Protein AF-A0A317Y0G2-F1 (afdb_monomer_lite)

Sequence (193 aa):
MSLTLACEGDLWIDDHHTAEDCALALGAAFKKALGPVKGIKRYGTGHAPLDEALSRAVIDISSRPYCVAELGLKREKIGDLSCEMIPHVFHSFAMEAGVTLHVDCLRGDNDHHRSESAFKALALAIKEAITRTGSNDVPSTKGKSMLTSAIPGKGECRTDPARFYWHIFGVLAPAMRRYALQQACCNWFLAHT

Organism: NCBI:txid1882483

Foldseek 3Di:
DDDDDDDDDPPVVACQCVLLVSLLVLLQVLLVVLAFQWQFQQWFKFWFFDVFWIKIKIKGLALAQAEAAALVDDDQDDQRHGLVSLSVSRNSSSRNNSMHMYMHTPDDDDSLRSSLRRLLGVLRGVCRRGDGNVGGARPDPVRDRPSDPDPPDDDDDPDDPPPPDDDDDDDDDDDPPRCPSVCVSNVSSVVPD

Structure (mmCIF, N/CA/C/O backbone):
data_AF-A0A317Y0G2-F1
#
_entry.id   AF-A0A317Y0G2-F1
#
loop_
_atom_site.group_PDB
_atom_site.id
_atom_site.type_symbol
_atom_site.label_atom_id
_atom_site.label_alt_id
_atom_site.label_comp_id
_atom_site.label_asym_id
_atom_site.label_entity_id
_atom_site.label_seq_id
_atom_site.pdbx_PDB_ins_code
_atom_site.Cartn_x
_atom_site.Cartn_y
_atom_site.Cartn_z
_atom_site.occupancy
_atom_site.B_iso_or_equiv
_atom_site.auth_seq_id
_atom_site.auth_comp_id
_atom_site.auth_asym_id
_atom_site.auth_atom_id
_atom_site.pdbx_PDB_model_num
ATOM 1 N N . MET A 1 1 ? -5.137 12.751 0.826 1.00 58.81 1 MET A N 1
ATOM 2 C CA . MET A 1 1 ? -3.931 12.864 1.696 1.00 58.81 1 MET A CA 1
ATOM 3 C C . MET A 1 1 ? -2.914 13.818 1.067 1.00 58.81 1 MET A C 1
ATOM 5 O O . MET A 1 1 ? -3.076 14.168 -0.091 1.00 58.81 1 MET A O 1
ATOM 9 N N . SER A 1 2 ? -1.883 14.250 1.803 1.00 77.50 2 SER A N 1
ATOM 10 C CA . SER A 1 2 ? -0.722 14.970 1.249 1.00 77.50 2 SER A CA 1
ATOM 11 C C . SER A 1 2 ? 0.557 14.226 1.630 1.00 77.50 2 SER A C 1
ATOM 13 O O . SER A 1 2 ? 0.669 13.761 2.764 1.00 77.50 2 SER A O 1
ATOM 15 N N . LEU A 1 3 ? 1.490 14.091 0.690 1.00 76.69 3 LEU A N 1
ATOM 16 C CA . LEU A 1 3 ? 2.765 13.405 0.867 1.00 76.69 3 LEU A CA 1
ATOM 17 C C . LEU A 1 3 ? 3.862 14.254 0.234 1.00 76.69 3 LEU A C 1
ATOM 19 O O . LEU A 1 3 ? 3.843 14.510 -0.968 1.00 76.69 3 LEU A O 1
ATOM 23 N N . THR A 1 4 ? 4.836 14.630 1.054 1.00 85.69 4 THR A N 1
ATOM 24 C CA . THR A 1 4 ? 6.113 15.179 0.607 1.00 85.69 4 THR A CA 1
ATOM 25 C C . THR A 1 4 ? 7.190 14.227 1.091 1.00 85.69 4 THR A C 1
ATOM 27 O O . THR A 1 4 ? 7.313 14.005 2.295 1.00 85.69 4 THR A O 1
ATOM 30 N N . LEU A 1 5 ? 7.948 13.660 0.158 1.00 79.38 5 LEU A N 1
ATOM 31 C CA . LEU A 1 5 ? 9.044 12.746 0.444 1.00 79.38 5 LEU A CA 1
ATOM 32 C C . LEU A 1 5 ? 10.300 13.270 -0.246 1.00 79.38 5 LEU A C 1
ATOM 34 O O . LEU A 1 5 ? 10.254 13.656 -1.412 1.00 79.38 5 LEU A O 1
ATOM 38 N N . ALA A 1 6 ? 11.403 13.301 0.492 1.00 88.81 6 ALA A N 1
ATOM 39 C CA . ALA A 1 6 ? 12.729 13.593 -0.023 1.00 88.81 6 ALA A CA 1
ATOM 40 C C . ALA A 1 6 ? 13.681 12.529 0.519 1.00 88.81 6 ALA A C 1
ATOM 42 O O . ALA A 1 6 ? 13.612 12.186 1.699 1.00 88.81 6 ALA A O 1
ATOM 43 N N . CYS A 1 7 ? 14.540 12.010 -0.350 1.00 86.44 7 CYS A N 1
ATOM 44 C CA . CYS A 1 7 ? 15.541 11.017 -0.005 1.00 86.44 7 CYS A CA 1
ATOM 45 C C . CYS A 1 7 ? 16.830 11.351 -0.755 1.00 86.44 7 CYS A C 1
ATOM 47 O O . CYS A 1 7 ? 16.799 11.641 -1.953 1.00 86.44 7 CYS A O 1
ATOM 49 N N . GLU A 1 8 ? 17.942 11.336 -0.031 1.00 93.62 8 GLU A N 1
ATOM 50 C CA . GLU A 1 8 ? 19.287 11.321 -0.588 1.00 93.62 8 GLU A CA 1
ATOM 51 C C . GLU A 1 8 ? 19.871 9.958 -0.232 1.00 93.62 8 GLU A C 1
ATOM 53 O O . GLU A 1 8 ? 20.139 9.684 0.935 1.00 93.62 8 GLU A O 1
ATOM 58 N N . GLY A 1 9 ? 19.952 9.086 -1.232 1.00 89.38 9 GLY A N 1
ATOM 59 C CA . GLY A 1 9 ? 20.331 7.692 -1.061 1.00 89.38 9 GLY A CA 1
ATOM 60 C C . GLY A 1 9 ? 21.591 7.331 -1.837 1.00 89.38 9 GLY A C 1
ATOM 61 O O . GLY A 1 9 ? 22.056 8.070 -2.709 1.00 89.38 9 GLY A O 1
ATOM 62 N N . ASP A 1 10 ? 22.134 6.164 -1.533 1.00 88.31 10 ASP A N 1
ATOM 63 C CA . ASP A 1 10 ? 23.369 5.600 -2.072 1.00 88.31 10 ASP A CA 1
ATOM 64 C C . ASP A 1 10 ? 23.166 4.833 -3.388 1.00 88.31 10 ASP A C 1
ATOM 66 O O . ASP A 1 10 ? 23.686 3.741 -3.594 1.00 88.31 10 ASP A O 1
ATOM 70 N N . LEU A 1 11 ? 22.476 5.467 -4.338 1.00 88.19 11 LEU A N 1
ATOM 71 C CA . LEU A 1 11 ? 22.093 4.897 -5.641 1.00 88.19 11 LEU A CA 1
ATOM 72 C C . LEU A 1 11 ? 23.263 4.434 -6.531 1.00 88.19 11 LEU A C 1
ATOM 74 O O . LEU A 1 11 ? 23.047 3.815 -7.572 1.00 88.19 11 LEU A O 1
ATOM 78 N N . TRP A 1 12 ? 24.502 4.774 -6.171 1.00 92.88 12 TRP A N 1
ATOM 79 C CA . TRP A 1 12 ? 25.702 4.261 -6.837 1.00 92.88 12 TRP A CA 1
ATOM 80 C C . TRP A 1 12 ? 26.037 2.816 -6.434 1.00 92.88 12 TRP A C 1
ATOM 82 O O . TRP A 1 12 ? 26.875 2.200 -7.092 1.00 92.88 12 TRP A O 1
ATOM 92 N N . ILE A 1 13 ? 25.431 2.300 -5.360 1.00 92.25 13 ILE A N 1
ATOM 93 C CA . ILE A 1 13 ? 25.508 0.899 -4.935 1.00 92.25 13 ILE A CA 1
ATOM 94 C C . ILE A 1 13 ? 24.385 0.127 -5.631 1.00 92.25 13 ILE A C 1
ATOM 96 O O . ILE A 1 13 ? 24.652 -0.648 -6.548 1.00 92.25 13 ILE A O 1
ATOM 100 N N . ASP A 1 14 ? 23.142 0.392 -5.232 1.00 92.31 14 ASP A N 1
ATOM 101 C CA . ASP A 1 14 ? 21.911 -0.134 -5.819 1.00 92.31 14 ASP A CA 1
ATOM 102 C C . ASP A 1 14 ? 20.696 0.715 -5.381 1.00 92.31 14 ASP A C 1
ATOM 104 O O . ASP A 1 14 ? 20.838 1.799 -4.813 1.00 92.31 14 ASP A O 1
ATOM 108 N N . ASP A 1 15 ? 19.480 0.258 -5.691 1.00 88.50 15 ASP A N 1
ATOM 109 C CA . ASP A 1 15 ? 18.232 0.906 -5.279 1.00 88.50 15 ASP A CA 1
ATOM 110 C C . ASP A 1 15 ? 17.681 0.423 -3.923 1.00 88.50 15 ASP A C 1
ATOM 112 O O . ASP A 1 15 ? 16.655 0.939 -3.470 1.00 88.50 15 ASP A O 1
ATOM 116 N N . HIS A 1 16 ? 18.347 -0.530 -3.261 1.00 95.12 16 HIS A N 1
ATOM 117 C CA . HIS A 1 16 ? 17.812 -1.263 -2.115 1.00 95.12 16 HIS A CA 1
ATOM 118 C C . HIS A 1 16 ? 17.602 -0.358 -0.903 1.00 95.12 16 HIS A C 1
ATOM 120 O O . HIS A 1 16 ? 16.462 -0.154 -0.478 1.00 95.12 16 HIS A O 1
ATOM 126 N N . HIS A 1 17 ? 18.682 0.221 -0.367 1.00 91.88 17 HIS A N 1
ATOM 127 C CA . HIS A 1 17 ? 18.602 1.039 0.848 1.00 91.88 17 HIS A CA 1
ATOM 128 C C . HIS A 1 17 ? 17.678 2.238 0.636 1.00 91.88 17 HIS A C 1
ATOM 130 O O . HIS A 1 17 ? 16.825 2.539 1.465 1.00 91.88 17 HIS A O 1
ATOM 136 N N . THR A 1 18 ? 17.775 2.877 -0.534 1.00 87.94 18 THR A N 1
ATOM 137 C CA . THR A 1 18 ? 16.933 4.026 -0.884 1.00 87.94 18 THR A CA 1
ATOM 138 C C . THR A 1 18 ? 15.444 3.663 -0.856 1.00 87.94 18 THR A C 1
ATOM 140 O O . THR A 1 18 ? 14.639 4.398 -0.278 1.00 87.94 18 THR A O 1
ATOM 143 N N . ALA A 1 19 ? 15.049 2.542 -1.468 1.00 88.31 19 ALA A N 1
ATOM 144 C CA . ALA A 1 19 ? 13.652 2.118 -1.501 1.00 88.31 19 ALA A CA 1
ATOM 145 C C . ALA A 1 19 ? 13.150 1.647 -0.124 1.00 88.31 19 ALA A C 1
ATOM 147 O O . ALA A 1 19 ? 12.038 2.011 0.274 1.00 88.31 19 ALA A O 1
ATOM 148 N N . GLU A 1 20 ? 13.962 0.884 0.610 1.00 94.12 20 GLU A N 1
ATOM 149 C CA . GLU A 1 20 ? 13.637 0.407 1.956 1.00 94.12 20 GLU A CA 1
ATOM 150 C C . GLU A 1 20 ? 13.466 1.567 2.945 1.00 94.12 20 GLU A C 1
ATOM 152 O O . GLU A 1 20 ? 12.413 1.679 3.579 1.00 94.12 20 GLU A O 1
ATOM 157 N N . ASP A 1 21 ? 14.444 2.467 3.037 1.00 90.00 21 ASP A N 1
ATOM 158 C CA . ASP A 1 21 ? 14.430 3.573 3.997 1.00 90.00 21 ASP A CA 1
ATOM 159 C C . ASP A 1 21 ? 13.280 4.544 3.719 1.00 90.00 21 ASP A C 1
ATOM 161 O O . ASP A 1 21 ? 12.630 5.036 4.648 1.00 90.00 21 ASP A O 1
ATOM 165 N N . CYS A 1 22 ? 12.949 4.772 2.443 1.00 90.88 22 CYS A N 1
ATOM 166 C CA . CYS A 1 22 ? 11.750 5.519 2.067 1.00 90.88 22 CYS A CA 1
ATOM 167 C C . CYS A 1 22 ? 10.471 4.851 2.593 1.00 90.88 22 CYS A C 1
ATOM 169 O O . CYS A 1 22 ? 9.573 5.540 3.088 1.00 90.88 22 CYS A O 1
ATOM 171 N N . ALA A 1 23 ? 10.368 3.524 2.487 1.00 91.88 23 ALA A N 1
ATOM 172 C CA . ALA A 1 23 ? 9.206 2.769 2.943 1.00 91.88 23 ALA A CA 1
ATOM 173 C C . ALA A 1 23 ? 9.088 2.756 4.475 1.00 91.88 23 ALA A C 1
ATOM 175 O O . ALA A 1 23 ? 7.986 2.942 5.001 1.00 91.88 23 ALA A O 1
ATOM 176 N N . LEU A 1 24 ? 10.210 2.608 5.186 1.00 88.56 24 LEU A N 1
ATOM 177 C CA . LEU A 1 24 ? 10.279 2.727 6.643 1.00 88.56 24 LEU A CA 1
ATOM 178 C C . LEU A 1 24 ? 9.850 4.132 7.088 1.00 88.56 24 LEU A C 1
ATOM 180 O O . LEU A 1 24 ? 8.915 4.279 7.877 1.00 88.56 24 LEU A O 1
ATOM 184 N N . ALA A 1 25 ? 10.442 5.184 6.517 1.00 92.25 25 ALA A N 1
ATOM 185 C CA . ALA A 1 25 ? 10.088 6.567 6.840 1.00 92.25 25 ALA A CA 1
ATOM 186 C C . ALA A 1 25 ? 8.599 6.861 6.582 1.00 92.25 25 ALA A C 1
ATOM 188 O O . ALA A 1 25 ? 7.936 7.514 7.397 1.00 92.25 25 ALA A O 1
ATOM 189 N N . LEU A 1 26 ? 8.047 6.337 5.483 1.00 90.75 26 LEU A N 1
ATOM 190 C CA . LEU A 1 26 ? 6.625 6.446 5.166 1.00 90.75 26 LEU A CA 1
ATOM 191 C C . LEU A 1 26 ? 5.746 5.704 6.184 1.00 90.75 26 LEU A C 1
ATOM 193 O O . LEU A 1 26 ? 4.739 6.256 6.632 1.00 90.75 26 LEU A O 1
ATOM 197 N N . GLY A 1 27 ? 6.121 4.486 6.582 1.00 93.50 27 GLY A N 1
ATOM 198 C CA . GLY A 1 27 ? 5.415 3.713 7.607 1.00 93.50 27 GLY A CA 1
ATOM 199 C C . GLY A 1 27 ? 5.402 4.424 8.962 1.00 93.50 27 GLY A C 1
ATOM 200 O O . GLY A 1 27 ? 4.348 4.544 9.597 1.00 93.50 27 GLY A O 1
ATOM 201 N N . ALA A 1 28 ? 6.536 5.002 9.361 1.00 92.50 28 ALA A N 1
ATOM 202 C CA . ALA A 1 28 ? 6.665 5.768 10.598 1.00 92.50 28 ALA A CA 1
ATOM 203 C C . ALA A 1 28 ? 5.785 7.026 10.568 1.00 92.50 28 ALA A C 1
ATOM 205 O O . ALA A 1 28 ? 5.064 7.321 11.530 1.00 92.50 28 ALA A O 1
ATOM 206 N N . ALA A 1 29 ? 5.793 7.750 9.444 1.00 91.75 29 ALA A N 1
ATOM 207 C CA . ALA A 1 29 ? 4.940 8.914 9.232 1.00 91.75 29 ALA A CA 1
ATOM 208 C C . ALA A 1 29 ? 3.451 8.542 9.270 1.00 91.75 29 ALA A C 1
ATOM 210 O O . ALA A 1 29 ? 2.671 9.228 9.933 1.00 91.75 29 ALA A O 1
ATOM 211 N N . PHE A 1 30 ? 3.063 7.433 8.634 1.00 92.31 30 PHE A N 1
ATOM 212 C CA . PHE A 1 30 ? 1.695 6.920 8.648 1.00 92.31 30 PHE A CA 1
ATOM 213 C C . PHE A 1 30 ? 1.226 6.594 10.071 1.00 92.31 30 PHE A C 1
ATOM 215 O O . PHE A 1 30 ? 0.193 7.095 10.516 1.00 92.31 30 PHE A O 1
ATOM 222 N N . LYS A 1 31 ? 2.015 5.821 10.822 1.00 92.44 31 LYS A N 1
ATOM 223 C CA . LYS A 1 31 ? 1.734 5.460 12.219 1.00 92.44 31 LYS A CA 1
ATOM 224 C C . LYS A 1 31 ? 1.597 6.686 13.115 1.00 92.44 31 LYS A C 1
ATOM 226 O O . LYS A 1 31 ? 0.658 6.780 13.907 1.00 92.44 31 LYS A O 1
ATOM 231 N N . LYS A 1 32 ? 2.503 7.654 12.961 1.00 91.12 32 LYS A N 1
ATOM 232 C CA . LYS A 1 32 ? 2.463 8.921 13.696 1.00 91.12 32 LYS A CA 1
ATOM 233 C C . LYS A 1 32 ? 1.219 9.744 13.353 1.00 91.12 32 LYS A C 1
ATOM 235 O O . LYS A 1 32 ? 0.602 10.292 14.261 1.00 91.12 32 LYS A O 1
ATOM 240 N N . ALA A 1 33 ? 0.854 9.828 12.074 1.00 89.75 33 ALA A N 1
ATOM 241 C CA . ALA A 1 33 ? -0.314 10.577 11.611 1.00 89.75 33 ALA A CA 1
ATOM 242 C C . ALA A 1 33 ? -1.637 9.937 12.055 1.00 89.75 33 ALA A C 1
ATOM 244 O O . ALA A 1 33 ? -2.591 10.648 12.363 1.00 89.75 33 ALA A O 1
ATOM 245 N N . LEU A 1 34 ? -1.688 8.605 12.116 1.00 90.19 34 LEU A N 1
ATOM 246 C CA . LEU A 1 34 ? -2.866 7.864 12.550 1.00 90.19 34 LEU A CA 1
ATOM 247 C C . LEU A 1 34 ? -3.173 8.076 14.039 1.00 90.19 34 LEU A C 1
ATOM 249 O O . LEU A 1 34 ? -4.337 8.191 14.423 1.00 90.19 34 LEU A O 1
ATOM 253 N N . GLY A 1 35 ? -2.132 8.144 14.874 1.00 88.69 35 GLY A N 1
ATOM 254 C CA . GLY A 1 35 ? -2.273 8.350 16.310 1.00 88.69 35 GLY A CA 1
ATOM 255 C C . GLY A 1 35 ? -3.045 7.212 16.999 1.00 88.69 35 GLY A C 1
ATOM 256 O O . GLY A 1 35 ? -2.894 6.041 16.637 1.00 88.69 35 GLY A O 1
ATOM 257 N N . PRO A 1 36 ? -3.858 7.512 18.030 1.00 86.75 36 PRO A N 1
ATOM 258 C CA . PRO A 1 36 ? -4.668 6.502 18.698 1.00 86.75 36 PRO A CA 1
ATOM 259 C C . PRO A 1 36 ? -5.678 5.858 17.744 1.00 86.75 36 PRO A C 1
ATOM 261 O O . PRO A 1 36 ? -6.532 6.530 17.169 1.00 86.75 36 PRO A O 1
ATOM 264 N N . VAL A 1 37 ? -5.637 4.530 17.646 1.00 88.06 37 VAL A N 1
ATOM 265 C CA . VAL A 1 37 ? -6.561 3.740 16.819 1.00 88.06 37 VAL A CA 1
ATOM 266 C C . VAL A 1 37 ? -7.920 3.645 17.507 1.00 88.06 37 VAL A C 1
ATOM 268 O O . VAL A 1 37 ? -8.222 2.691 18.230 1.00 88.06 37 VAL A O 1
ATOM 271 N N . LYS A 1 38 ? -8.718 4.696 17.319 1.00 89.06 38 LYS A N 1
ATOM 272 C CA . LYS A 1 38 ? -10.066 4.864 17.865 1.00 89.06 38 LYS A CA 1
ATOM 273 C C . LYS A 1 38 ? -10.968 5.550 16.849 1.00 89.06 38 LYS A C 1
ATOM 275 O O . LYS A 1 38 ? -10.534 6.464 16.144 1.00 89.06 38 LYS A O 1
ATOM 280 N N . GLY A 1 39 ? -12.222 5.112 16.793 1.00 90.88 39 GLY A N 1
ATOM 281 C CA . GLY A 1 39 ? -13.236 5.706 15.927 1.00 90.88 39 GLY A CA 1
ATOM 282 C C . GLY A 1 39 ? -12.928 5.591 14.437 1.00 90.88 39 GLY A C 1
ATOM 283 O O . GLY A 1 39 ? -13.257 6.500 13.678 1.00 90.88 39 GLY A O 1
ATOM 284 N N . ILE A 1 40 ? -12.248 4.519 14.025 1.00 94.06 40 ILE A N 1
ATOM 285 C CA . ILE A 1 40 ? -11.953 4.196 12.623 1.00 94.06 40 ILE A CA 1
ATOM 286 C C . ILE A 1 40 ? -12.440 2.784 12.298 1.00 94.06 40 ILE A C 1
ATOM 288 O O . ILE A 1 40 ? -12.557 1.950 13.199 1.00 94.06 40 ILE A O 1
ATOM 292 N N . LYS A 1 41 ? -12.679 2.494 11.015 1.00 94.88 41 LYS A N 1
ATOM 293 C CA . LYS A 1 41 ? -13.081 1.154 10.555 1.00 94.88 41 LYS A CA 1
ATOM 294 C C . LYS A 1 41 ? -12.056 0.065 10.874 1.00 94.88 41 LYS A C 1
ATOM 296 O O . LYS A 1 41 ? -12.447 -1.093 11.017 1.00 94.88 41 LYS A O 1
ATOM 301 N N . ARG A 1 42 ? -10.771 0.428 10.999 1.00 95.31 42 ARG A N 1
ATOM 302 C CA . ARG A 1 42 ? -9.605 -0.441 11.257 1.00 95.31 42 ARG A CA 1
ATOM 303 C C . ARG A 1 42 ? -9.258 -1.390 10.111 1.00 95.31 42 ARG A C 1
ATOM 305 O O . ARG A 1 42 ? -8.078 -1.533 9.805 1.00 95.31 42 ARG A O 1
ATOM 312 N N . TYR A 1 43 ? -10.258 -2.018 9.512 1.00 97.75 43 TYR A N 1
ATOM 313 C CA . TYR A 1 43 ? -10.121 -2.881 8.352 1.00 97.75 43 TYR A CA 1
ATOM 314 C C . TYR A 1 43 ? -10.457 -2.109 7.086 1.00 97.75 43 TYR A C 1
ATOM 316 O O . TYR A 1 43 ? -11.420 -1.340 7.062 1.00 97.75 43 TYR A O 1
ATOM 324 N N . GLY A 1 44 ? -9.686 -2.348 6.034 1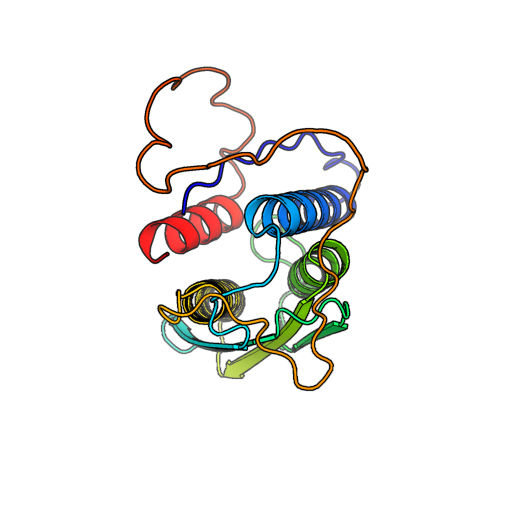.00 98.00 44 GLY A N 1
ATOM 325 C CA . GLY A 1 44 ? -9.983 -1.824 4.712 1.00 98.00 44 GLY A CA 1
ATOM 326 C C . GLY A 1 44 ? -9.552 -2.789 3.626 1.00 98.00 44 GLY A C 1
ATOM 327 O O . GLY A 1 44 ? -8.570 -3.518 3.780 1.00 98.00 44 GLY A O 1
ATOM 328 N N . THR A 1 45 ? -10.311 -2.810 2.539 1.00 98.50 45 THR A N 1
ATOM 329 C CA . THR A 1 45 ? -10.033 -3.616 1.354 1.00 98.50 45 THR A CA 1
ATOM 330 C C . THR A 1 45 ? -10.132 -2.743 0.114 1.00 98.50 45 THR A C 1
ATOM 332 O O . THR A 1 45 ? -11.101 -2.019 -0.088 1.00 98.50 45 THR A O 1
ATOM 335 N N . GLY A 1 46 ? -9.131 -2.832 -0.751 1.00 97.12 46 GLY A N 1
ATOM 336 C CA . GLY A 1 46 ? -9.094 -2.131 -2.024 1.00 97.12 46 GLY A CA 1
ATOM 337 C C . GLY A 1 46 ? -8.904 -3.110 -3.167 1.00 97.12 46 GLY A C 1
ATOM 338 O O . GLY A 1 46 ? -8.095 -4.028 -3.067 1.00 97.12 46 GLY A O 1
ATOM 339 N N . HIS A 1 47 ? -9.631 -2.894 -4.259 1.00 98.44 47 HIS A N 1
ATOM 340 C CA . HIS A 1 47 ? -9.329 -3.492 -5.554 1.00 98.44 47 HIS A CA 1
ATOM 341 C C . HIS A 1 47 ? -9.079 -2.365 -6.539 1.00 98.44 47 HIS A C 1
ATOM 343 O O . HIS A 1 47 ? -9.856 -1.410 -6.592 1.00 98.44 47 HIS A O 1
ATOM 349 N N . ALA A 1 48 ? -8.013 -2.479 -7.318 1.00 93.94 48 ALA A N 1
ATOM 350 C CA . ALA A 1 48 ? -7.712 -1.512 -8.353 1.00 93.94 48 ALA A CA 1
ATOM 351 C C . ALA A 1 48 ? -7.206 -2.229 -9.604 1.00 93.94 48 ALA A C 1
ATOM 353 O O . ALA A 1 48 ? -6.275 -3.035 -9.505 1.00 93.94 48 ALA A O 1
ATOM 354 N N . PRO A 1 49 ? -7.807 -1.959 -10.773 1.00 97.69 49 PRO A N 1
ATOM 355 C CA . PRO A 1 49 ? -7.232 -2.363 -12.036 1.00 97.69 49 PRO A CA 1
ATOM 356 C C . PRO A 1 49 ? -6.199 -1.340 -12.523 1.00 97.69 49 PRO A C 1
ATOM 358 O O . PRO A 1 49 ? -6.193 -0.174 -12.113 1.00 97.69 49 PRO A O 1
ATOM 361 N N . LEU A 1 50 ? -5.364 -1.779 -13.454 1.00 88.25 50 LEU A N 1
ATOM 362 C CA . LEU A 1 50 ? -4.691 -0.917 -14.415 1.00 88.25 50 LEU A CA 1
ATOM 363 C C . LEU A 1 50 ? -4.585 -1.708 -15.714 1.00 88.25 50 LEU A C 1
ATOM 365 O O . LEU A 1 50 ? -3.868 -2.703 -15.766 1.00 88.25 50 LEU A O 1
ATOM 369 N N . ASP A 1 51 ? -5.360 -1.298 -16.714 1.00 97.69 51 ASP A N 1
ATOM 370 C CA . ASP A 1 51 ? -5.562 -2.036 -17.960 1.00 97.69 51 ASP A CA 1
ATOM 371 C C . ASP A 1 51 ? -5.864 -3.527 -17.706 1.00 97.69 51 ASP A C 1
ATOM 373 O O . ASP A 1 51 ? -6.899 -3.854 -17.119 1.00 97.69 51 ASP A O 1
ATOM 377 N N . GLU A 1 52 ? -4.990 -4.442 -18.127 1.00 98.44 52 GLU A N 1
ATOM 378 C CA . GLU A 1 52 ? -5.164 -5.887 -17.960 1.00 98.44 52 GLU A CA 1
ATOM 379 C C . GLU A 1 52 ? -4.838 -6.393 -16.547 1.00 98.44 52 GLU A C 1
ATOM 381 O O . GLU A 1 52 ? -5.230 -7.505 -16.177 1.00 98.44 52 GLU A O 1
ATOM 386 N N . ALA A 1 53 ? -4.127 -5.593 -15.749 1.00 98.19 53 ALA A N 1
ATOM 387 C CA . ALA A 1 53 ? -3.746 -5.949 -14.394 1.00 98.19 53 ALA A CA 1
ATOM 388 C C . ALA A 1 53 ? -4.870 -5.665 -13.391 1.00 98.19 53 ALA A C 1
ATOM 390 O O . ALA A 1 53 ? -5.593 -4.673 -13.489 1.00 98.19 53 ALA A O 1
ATOM 391 N N . LEU A 1 54 ? -4.989 -6.519 -12.375 1.00 98.75 54 LEU A N 1
ATOM 392 C CA . LEU A 1 54 ? -5.900 -6.321 -11.25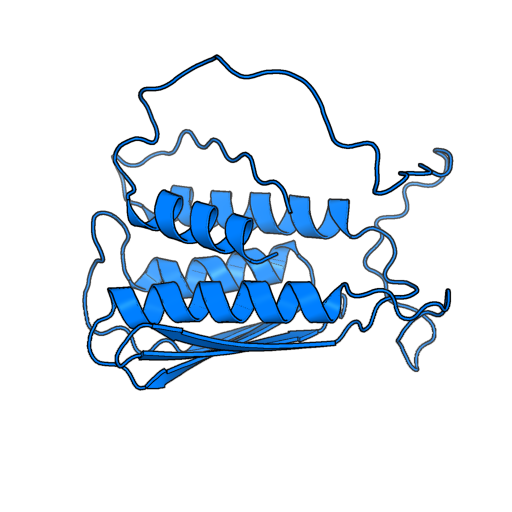0 1.00 98.75 54 LEU A CA 1
ATOM 393 C C . LEU A 1 54 ? -5.213 -6.741 -9.960 1.00 98.75 54 LEU A C 1
ATOM 395 O O . LEU A 1 54 ? -4.789 -7.890 -9.832 1.00 98.75 54 LEU A O 1
ATOM 399 N N . SER A 1 55 ? -5.201 -5.837 -8.986 1.00 98.62 55 SER A N 1
ATOM 400 C CA . SER A 1 55 ? -4.629 -6.097 -7.671 1.00 98.62 55 SER A CA 1
ATOM 401 C C . SER A 1 55 ? -5.638 -5.859 -6.553 1.00 98.62 55 SER A C 1
ATOM 403 O O . SER A 1 55 ? -6.567 -5.053 -6.680 1.00 98.62 55 SER A O 1
ATOM 405 N N . ARG A 1 56 ? -5.440 -6.575 -5.448 1.00 98.81 56 ARG A N 1
ATOM 406 C CA . ARG A 1 56 ? -6.178 -6.457 -4.193 1.00 98.81 56 ARG A CA 1
ATOM 407 C C . ARG A 1 56 ? -5.207 -6.091 -3.079 1.00 98.81 56 ARG A C 1
ATOM 409 O O . ARG A 1 56 ? -4.129 -6.667 -3.001 1.00 98.81 56 ARG A O 1
ATOM 416 N N . ALA A 1 57 ? -5.621 -5.204 -2.183 1.00 98.75 57 ALA A N 1
ATOM 417 C CA . ALA A 1 57 ? -4.942 -4.985 -0.915 1.00 98.75 57 ALA A CA 1
ATOM 418 C C . ALA A 1 57 ? -5.934 -5.072 0.247 1.00 98.75 57 ALA A C 1
ATOM 420 O O . ALA A 1 57 ? -7.062 -4.585 0.143 1.00 98.75 57 ALA A O 1
ATOM 421 N N . VAL A 1 58 ? -5.508 -5.671 1.354 1.00 98.81 58 VAL A N 1
ATOM 422 C CA . VAL A 1 58 ? -6.262 -5.764 2.607 1.00 98.81 58 VAL A CA 1
ATOM 423 C C . VAL A 1 58 ? -5.365 -5.289 3.737 1.00 98.81 58 VAL A C 1
ATOM 425 O O . VAL A 1 58 ? -4.248 -5.780 3.891 1.00 98.81 58 VAL A O 1
ATOM 428 N N . ILE A 1 59 ? -5.855 -4.348 4.539 1.00 98.38 59 ILE A N 1
ATOM 429 C CA . ILE A 1 59 ? -5.121 -3.798 5.680 1.00 98.38 59 ILE A CA 1
ATOM 430 C C . ILE A 1 59 ? -5.933 -3.948 6.971 1.00 98.38 59 ILE A C 1
ATOM 432 O O . ILE A 1 59 ? -7.124 -3.637 7.011 1.00 98.38 59 ILE A O 1
ATOM 436 N N . ASP A 1 60 ? -5.276 -4.415 8.035 1.00 98.19 60 ASP A N 1
ATOM 437 C CA . ASP A 1 60 ? -5.750 -4.362 9.422 1.00 98.19 60 ASP A CA 1
ATOM 438 C C . ASP A 1 60 ? -4.803 -3.463 10.225 1.00 98.19 60 ASP A C 1
ATOM 440 O O . ASP A 1 60 ? -3.625 -3.777 10.431 1.00 98.19 60 ASP A O 1
ATOM 444 N N . ILE A 1 61 ? -5.337 -2.343 10.714 1.00 95.88 61 ILE A N 1
ATOM 445 C CA . ILE A 1 61 ? -4.659 -1.434 11.640 1.00 95.88 61 ILE A CA 1
ATOM 446 C C . ILE A 1 61 ? -4.619 -2.088 13.032 1.00 95.88 61 ILE A C 1
ATOM 448 O O . ILE A 1 61 ? -5.411 -1.801 13.937 1.00 95.88 61 ILE A O 1
ATOM 452 N N . SER A 1 62 ? -3.694 -3.032 13.172 1.00 90.81 62 SER A N 1
ATOM 453 C CA . SER A 1 62 ? -3.760 -4.100 14.167 1.00 90.81 62 SER A CA 1
ATOM 454 C C . SER A 1 62 ? -2.757 -3.972 15.313 1.00 90.81 62 SER A C 1
ATOM 456 O O . SER A 1 62 ? -2.873 -4.711 16.298 1.00 90.81 62 SER A O 1
ATOM 458 N N . SER A 1 63 ? -1.762 -3.086 15.173 1.00 90.81 63 SER A N 1
ATOM 459 C CA . SER A 1 63 ? -0.550 -3.055 16.008 1.00 90.81 63 SER A CA 1
ATOM 460 C C . SER A 1 63 ? 0.276 -4.350 15.941 1.00 90.81 63 SER A C 1
ATOM 462 O O . SER A 1 63 ? 1.076 -4.615 16.836 1.00 90.81 63 SER A O 1
ATOM 464 N N . ARG A 1 64 ? 0.059 -5.188 14.919 1.00 94.88 64 ARG A N 1
ATOM 465 C CA . ARG A 1 64 ? 0.794 -6.434 14.671 1.00 94.88 64 ARG A CA 1
ATOM 466 C C . ARG A 1 64 ? 1.411 -6.358 13.273 1.00 94.88 64 ARG A C 1
ATOM 468 O O . ARG A 1 64 ? 0.685 -6.584 12.301 1.00 94.88 64 ARG A O 1
ATOM 475 N N . PRO A 1 65 ? 2.705 -6.013 13.173 1.00 97.50 65 PRO A N 1
ATOM 476 C CA . PRO A 1 65 ? 3.376 -5.913 11.888 1.00 97.50 65 PRO A CA 1
ATOM 477 C C . PRO A 1 65 ? 3.393 -7.283 11.207 1.00 97.50 65 PRO A C 1
ATOM 479 O O . PRO A 1 65 ? 3.868 -8.264 11.779 1.00 97.50 65 PRO A O 1
ATOM 482 N N . TYR A 1 66 ? 2.809 -7.357 10.015 1.00 98.62 66 TYR A N 1
ATOM 483 C CA . TYR A 1 66 ? 2.815 -8.553 9.177 1.00 98.62 66 TYR A CA 1
ATOM 484 C C . TYR A 1 66 ? 2.567 -8.152 7.722 1.00 98.62 66 TYR A C 1
ATOM 486 O O . TYR A 1 66 ? 1.751 -7.263 7.476 1.00 98.62 66 TYR A O 1
ATOM 494 N N . CYS A 1 67 ? 3.243 -8.789 6.767 1.00 98.69 67 CYS A N 1
ATOM 495 C CA . CYS A 1 67 ? 3.059 -8.492 5.351 1.00 98.69 67 CYS A CA 1
ATOM 496 C C . CYS A 1 67 ? 3.081 -9.763 4.499 1.00 98.69 67 CYS A C 1
ATOM 498 O O . CYS A 1 67 ? 3.964 -10.601 4.662 1.00 98.69 67 CYS A O 1
ATOM 500 N N . VAL A 1 68 ? 2.137 -9.861 3.566 1.00 98.75 68 VAL A N 1
ATOM 501 C CA . VAL A 1 68 ? 2.166 -10.794 2.434 1.00 98.75 68 VAL A CA 1
ATOM 502 C C . VAL A 1 68 ? 2.019 -9.964 1.165 1.00 98.75 68 VAL A C 1
ATOM 504 O O . VAL A 1 68 ? 1.013 -9.277 1.003 1.00 98.75 68 VAL A O 1
ATOM 507 N N . ALA A 1 69 ? 3.020 -9.995 0.287 1.00 97.88 69 ALA A N 1
ATOM 508 C CA . ALA A 1 69 ? 3.026 -9.232 -0.960 1.00 97.88 69 ALA A CA 1
ATOM 509 C C . ALA A 1 69 ? 3.330 -10.158 -2.147 1.00 97.88 69 ALA A C 1
ATOM 511 O O . ALA A 1 69 ? 4.486 -10.446 -2.450 1.00 97.88 69 ALA A O 1
ATOM 512 N N . GLU A 1 70 ? 2.282 -10.618 -2.829 1.00 98.38 70 GLU A N 1
ATOM 513 C CA . GLU A 1 70 ? 2.351 -11.562 -3.946 1.00 98.38 70 GLU A CA 1
ATOM 514 C C . GLU A 1 70 ? 1.997 -10.863 -5.262 1.00 98.38 70 GLU A C 1
ATOM 516 O O . GLU A 1 70 ? 0.859 -10.862 -5.732 1.00 98.38 70 GLU A O 1
ATOM 521 N N . LEU A 1 71 ? 2.998 -10.229 -5.874 1.00 96.94 71 LEU A N 1
ATOM 522 C CA . LEU A 1 71 ? 2.807 -9.457 -7.108 1.00 96.94 71 LEU A CA 1
ATOM 523 C C . LEU A 1 71 ? 3.126 -10.251 -8.376 1.00 96.94 71 LEU A C 1
ATOM 525 O O . LEU A 1 71 ? 2.723 -9.851 -9.462 1.00 96.94 71 LEU A O 1
ATOM 529 N N . GLY A 1 72 ? 3.855 -11.364 -8.248 1.00 97.50 72 GLY A N 1
ATOM 530 C CA . GLY A 1 72 ? 4.237 -12.255 -9.346 1.00 97.50 72 GLY A CA 1
ATOM 531 C C . GLY A 1 72 ? 5.060 -11.603 -10.461 1.00 97.50 72 GLY A C 1
ATOM 532 O O . GLY A 1 72 ? 4.956 -12.066 -11.597 1.00 97.50 72 GLY A O 1
ATOM 533 N N . LEU A 1 73 ? 5.780 -10.512 -10.177 1.00 96.12 73 LEU A N 1
ATOM 534 C CA . LEU A 1 73 ? 6.524 -9.735 -11.176 1.00 96.12 73 LEU A CA 1
ATOM 535 C C . LEU A 1 73 ? 7.553 -10.617 -11.896 1.00 96.12 73 LEU A C 1
ATOM 537 O O . LEU A 1 73 ? 8.196 -11.454 -11.264 1.00 96.12 73 LEU A O 1
ATOM 541 N N . LYS A 1 74 ? 7.685 -10.451 -13.216 1.00 97.38 74 LYS A N 1
ATOM 542 C CA . LYS A 1 74 ? 8.517 -11.321 -14.070 1.00 97.38 74 LYS A CA 1
ATOM 543 C C . LYS A 1 74 ? 9.810 -10.650 -14.531 1.00 97.38 74 LYS A C 1
ATOM 545 O O . LYS A 1 74 ? 10.790 -11.333 -14.808 1.00 97.38 74 LYS A O 1
ATOM 550 N N . ARG A 1 75 ? 9.803 -9.326 -14.671 1.00 94.81 75 ARG A N 1
ATOM 551 C CA . ARG A 1 75 ? 10.954 -8.508 -15.061 1.00 94.81 75 ARG A CA 1
ATOM 552 C C . ARG A 1 75 ? 11.939 -8.380 -13.908 1.00 94.81 75 ARG A C 1
ATOM 554 O O . ARG A 1 75 ? 11.546 -8.421 -12.750 1.00 94.81 75 ARG A O 1
ATOM 561 N N . GLU A 1 76 ? 13.192 -8.102 -14.244 1.00 96.88 76 GLU A N 1
ATOM 562 C CA . GLU A 1 76 ? 14.221 -7.759 -13.255 1.00 96.88 76 GLU A CA 1
ATOM 563 C C . GLU A 1 76 ? 14.035 -6.335 -12.713 1.00 96.88 76 GLU A C 1
ATOM 565 O O . GLU A 1 76 ? 14.147 -6.113 -11.510 1.00 96.88 76 GLU A O 1
ATOM 570 N N . LYS A 1 77 ? 13.704 -5.368 -13.585 1.00 89.94 77 LYS A N 1
ATOM 571 C CA . LYS A 1 77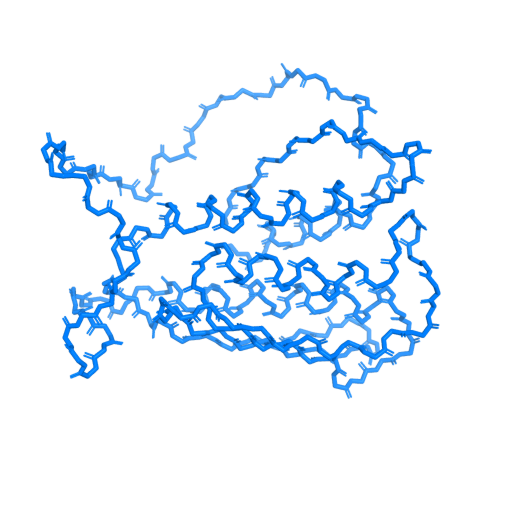 ? 13.512 -3.953 -13.217 1.00 89.94 77 LYS A CA 1
ATOM 572 C C . LYS A 1 77 ? 12.339 -3.291 -13.947 1.00 89.94 77 LYS A C 1
ATOM 574 O O . LYS A 1 77 ? 12.020 -3.629 -15.100 1.00 89.94 77 LYS A O 1
ATOM 579 N N . ILE A 1 78 ? 11.749 -2.274 -13.314 1.00 88.19 78 ILE A N 1
ATOM 580 C CA . ILE A 1 78 ? 10.802 -1.326 -13.921 1.00 88.19 78 ILE A CA 1
ATOM 581 C C . ILE A 1 78 ? 11.388 0.086 -13.820 1.00 88.19 78 ILE A C 1
ATOM 583 O O . ILE A 1 78 ? 11.342 0.728 -12.773 1.00 88.19 78 ILE A O 1
ATOM 587 N N . GLY A 1 79 ? 11.940 0.579 -14.932 1.00 92.81 79 GLY A N 1
ATOM 588 C CA . GLY A 1 79 ? 12.798 1.762 -14.886 1.00 92.81 79 GLY A CA 1
ATOM 589 C C . GLY A 1 79 ? 14.046 1.450 -14.061 1.00 92.81 79 GLY A C 1
ATOM 590 O O . GLY A 1 79 ? 14.676 0.417 -14.280 1.00 92.81 79 GLY A O 1
ATOM 591 N N . ASP A 1 80 ? 14.351 2.306 -13.091 1.00 90.12 80 ASP A N 1
ATOM 592 C CA . ASP A 1 80 ? 15.526 2.161 -12.226 1.00 90.12 80 ASP A CA 1
ATOM 593 C C . ASP A 1 80 ? 15.271 1.308 -10.969 1.00 90.12 80 ASP A C 1
ATOM 595 O O . ASP A 1 80 ? 16.227 0.919 -10.302 1.00 90.12 80 ASP A O 1
ATOM 599 N N . LEU A 1 81 ? 14.007 0.980 -10.666 1.00 88.12 81 LEU A N 1
ATOM 600 C CA . LEU A 1 81 ? 13.624 0.187 -9.495 1.00 88.12 81 LEU A CA 1
ATOM 601 C C . LEU A 1 81 ? 13.675 -1.310 -9.814 1.00 88.12 81 LEU A C 1
ATOM 603 O O . LEU A 1 81 ? 13.035 -1.777 -10.765 1.00 88.12 81 LEU A O 1
ATOM 607 N N . SER A 1 82 ? 14.413 -2.060 -9.009 1.00 91.50 82 SER A N 1
ATOM 608 C CA . SER A 1 82 ? 14.473 -3.515 -9.053 1.00 91.50 82 SER A CA 1
ATOM 609 C C . SER A 1 82 ? 13.130 -4.098 -8.614 1.00 91.50 82 SER A C 1
ATOM 611 O O . SER A 1 82 ? 12.541 -3.680 -7.617 1.00 91.50 82 SER A O 1
ATOM 613 N N . CYS A 1 83 ? 12.595 -5.053 -9.377 1.00 94.31 83 CYS A N 1
ATOM 614 C CA . CYS A 1 83 ? 11.256 -5.602 -9.138 1.00 94.31 83 CYS A CA 1
ATOM 615 C C . CYS A 1 83 ? 11.127 -6.260 -7.761 1.00 94.31 83 CYS A C 1
ATOM 617 O O . CYS A 1 83 ? 10.047 -6.222 -7.176 1.00 94.31 83 CYS A O 1
ATOM 619 N N . GLU A 1 84 ? 12.213 -6.821 -7.228 1.00 96.75 84 GLU A N 1
ATOM 620 C CA . GLU A 1 84 ? 12.259 -7.389 -5.877 1.00 96.75 84 GLU A CA 1
ATOM 621 C C . GLU A 1 84 ? 12.048 -6.345 -4.771 1.00 96.75 84 GLU A C 1
ATOM 623 O O . GLU A 1 84 ? 11.487 -6.666 -3.723 1.00 96.75 84 GLU A O 1
ATOM 628 N N . MET A 1 85 ? 12.383 -5.075 -5.022 1.00 97.00 85 MET A N 1
ATOM 629 C CA . MET A 1 85 ? 12.178 -4.005 -4.046 1.00 97.00 85 MET A CA 1
ATOM 630 C C . MET A 1 85 ? 10.712 -3.605 -3.915 1.00 97.00 85 MET A C 1
ATOM 632 O O . MET A 1 85 ? 10.312 -3.060 -2.892 1.00 97.00 85 MET A O 1
ATOM 636 N N . ILE A 1 86 ? 9.865 -3.908 -4.899 1.00 94.19 86 ILE A N 1
ATOM 637 C CA . ILE A 1 86 ? 8.440 -3.559 -4.857 1.00 94.19 86 ILE A CA 1
ATOM 638 C C . ILE A 1 86 ? 7.702 -4.296 -3.718 1.00 94.19 86 ILE A C 1
ATOM 640 O O . ILE A 1 86 ? 7.092 -3.619 -2.887 1.00 94.19 86 ILE A O 1
ATOM 644 N N . PRO A 1 87 ? 7.751 -5.640 -3.598 1.00 97.19 87 PRO A N 1
ATOM 645 C CA . PRO A 1 87 ? 7.221 -6.327 -2.419 1.00 97.19 87 PRO A CA 1
ATOM 646 C C . PRO A 1 87 ? 7.964 -5.940 -1.129 1.00 97.19 87 PRO A C 1
ATOM 648 O O . PRO A 1 87 ? 7.323 -5.838 -0.080 1.00 97.19 87 PRO A O 1
ATOM 651 N N . HIS A 1 88 ? 9.269 -5.647 -1.196 1.00 93.12 88 HIS A N 1
ATOM 652 C CA . HIS A 1 88 ? 10.040 -5.195 -0.033 1.00 93.12 88 HIS A CA 1
ATOM 653 C C . HIS A 1 88 ? 9.535 -3.852 0.520 1.00 93.12 88 HIS A C 1
ATOM 655 O O . HIS A 1 88 ? 9.422 -3.695 1.733 1.00 93.12 88 HIS A O 1
ATOM 661 N N . VAL A 1 89 ? 9.131 -2.911 -0.340 1.00 96.12 89 VAL A N 1
ATOM 662 C CA . VAL A 1 89 ? 8.518 -1.632 0.060 1.00 96.12 89 VAL A CA 1
ATOM 663 C C . VAL A 1 89 ? 7.220 -1.863 0.837 1.00 96.12 89 VAL A C 1
ATOM 665 O O . VAL A 1 89 ? 7.017 -1.250 1.885 1.00 96.12 89 VAL A O 1
ATOM 668 N N . PHE A 1 90 ? 6.348 -2.771 0.382 1.00 97.56 90 PHE A N 1
ATOM 669 C CA . PHE A 1 90 ? 5.126 -3.114 1.123 1.00 97.56 9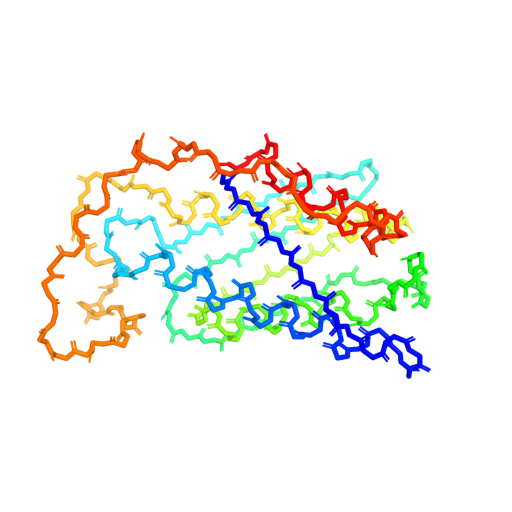0 PHE A CA 1
ATOM 670 C C . PHE A 1 90 ? 5.442 -3.754 2.476 1.00 97.56 90 PHE A C 1
ATOM 672 O O . PHE A 1 90 ? 4.799 -3.430 3.477 1.00 97.56 90 PHE A O 1
ATOM 679 N N . HIS A 1 91 ? 6.435 -4.645 2.513 1.00 98.50 91 HIS A N 1
ATOM 680 C CA . HIS A 1 91 ? 6.900 -5.276 3.740 1.00 98.50 91 HIS A CA 1
ATOM 681 C C . HIS A 1 91 ? 7.421 -4.240 4.743 1.00 98.50 91 HIS A C 1
ATOM 683 O O . HIS A 1 91 ? 6.861 -4.128 5.834 1.00 98.50 91 HIS A O 1
ATOM 689 N N . SER A 1 92 ? 8.414 -3.434 4.365 1.00 95.88 92 SER A N 1
ATOM 690 C CA . SER A 1 92 ? 9.022 -2.414 5.228 1.00 95.88 92 SER A CA 1
ATOM 691 C C . SER A 1 92 ? 8.000 -1.377 5.700 1.00 95.88 92 SER A C 1
ATOM 693 O O . SER A 1 92 ? 7.950 -1.063 6.890 1.00 95.88 92 SER A O 1
ATOM 695 N N . PHE A 1 93 ? 7.098 -0.929 4.816 1.00 98.00 93 PHE A N 1
ATOM 696 C CA . PHE A 1 93 ? 5.980 -0.065 5.203 1.00 98.00 93 PHE A CA 1
ATOM 697 C C . PHE A 1 93 ? 5.108 -0.712 6.284 1.00 98.00 93 PHE A C 1
ATOM 699 O O . PHE A 1 93 ? 4.837 -0.083 7.305 1.00 98.00 93 PHE A O 1
ATOM 706 N N . ALA A 1 94 ? 4.666 -1.960 6.088 1.00 98.25 94 ALA A N 1
ATOM 707 C CA . ALA A 1 94 ? 3.781 -2.642 7.030 1.00 98.25 94 ALA A CA 1
ATOM 708 C C . ALA A 1 94 ? 4.447 -2.891 8.391 1.00 98.25 94 ALA A C 1
ATOM 710 O O . ALA A 1 94 ? 3.790 -2.750 9.431 1.00 98.25 94 ALA A O 1
ATOM 711 N N . MET A 1 95 ? 5.745 -3.223 8.380 1.00 98.06 95 MET A N 1
ATOM 712 C CA . MET A 1 95 ? 6.538 -3.412 9.593 1.00 98.06 95 MET A CA 1
ATOM 713 C C . MET A 1 95 ? 6.570 -2.131 10.424 1.00 98.06 95 MET A C 1
ATOM 715 O O . MET A 1 95 ? 6.162 -2.138 11.588 1.00 98.06 95 MET A O 1
ATOM 719 N N . GLU A 1 96 ? 6.976 -1.018 9.816 1.00 97.25 96 GLU A N 1
ATOM 720 C CA . GLU A 1 96 ? 7.155 0.239 10.542 1.00 97.25 96 GLU A CA 1
ATOM 721 C C . GLU A 1 96 ? 5.811 0.897 10.900 1.00 97.25 96 GLU A C 1
ATOM 723 O O . GLU A 1 96 ? 5.615 1.395 12.016 1.00 97.25 96 GLU A O 1
ATOM 728 N N . ALA A 1 97 ? 4.816 0.799 10.011 1.00 95.44 97 ALA A N 1
ATOM 729 C CA . ALA A 1 97 ? 3.454 1.258 10.275 1.00 95.44 97 ALA A CA 1
ATOM 730 C C . ALA A 1 97 ? 2.761 0.469 11.402 1.00 95.44 97 ALA A C 1
ATOM 732 O O . ALA A 1 97 ? 1.791 0.956 11.987 1.00 95.44 97 ALA A O 1
ATOM 733 N N . GLY A 1 98 ? 3.242 -0.735 11.732 1.00 96.56 98 GLY A N 1
ATOM 734 C CA . GLY A 1 98 ? 2.639 -1.602 12.744 1.00 96.56 98 GLY A CA 1
ATOM 735 C C . GLY A 1 98 ? 1.268 -2.134 12.324 1.00 96.56 98 GLY A C 1
ATOM 736 O O . GLY A 1 98 ? 0.347 -2.203 13.146 1.00 96.56 98 GLY A O 1
ATOM 737 N N . VAL A 1 99 ? 1.116 -2.479 11.046 1.00 97.88 99 VAL A N 1
ATOM 738 C CA . VAL A 1 99 ? -0.136 -2.973 10.457 1.00 97.88 99 VAL A CA 1
ATOM 739 C C . VAL A 1 99 ? 0.039 -4.382 9.909 1.00 97.88 99 VAL A C 1
ATOM 741 O O . VAL A 1 99 ? 1.143 -4.822 9.596 1.00 97.88 99 VAL A O 1
ATOM 744 N N . THR A 1 100 ? -1.075 -5.091 9.775 1.00 98.75 100 THR A N 1
ATOM 745 C CA . THR A 1 100 ? -1.123 -6.333 9.005 1.00 98.75 100 THR A CA 1
ATOM 746 C C . THR A 1 100 ? -1.578 -5.989 7.592 1.00 98.75 100 THR A C 1
ATOM 748 O O . THR A 1 100 ? -2.641 -5.388 7.427 1.00 98.75 100 THR A O 1
ATOM 751 N N . LEU A 1 101 ? -0.779 -6.346 6.591 1.00 98.81 101 LEU A N 1
ATOM 752 C CA . LEU A 1 101 ? -0.988 -5.993 5.193 1.00 98.81 101 LEU A CA 1
ATOM 753 C C . LEU A 1 101 ? -0.932 -7.238 4.298 1.00 98.81 101 LEU A C 1
ATOM 755 O O . LEU A 1 101 ? -0.009 -8.038 4.391 1.00 98.81 101 LEU A O 1
ATOM 759 N N . HIS A 1 102 ? -1.908 -7.378 3.408 1.00 98.88 102 HIS A N 1
ATOM 760 C CA . HIS A 1 102 ? -1.889 -8.342 2.311 1.00 98.88 102 HIS A CA 1
ATOM 761 C C . HIS A 1 102 ? -2.047 -7.590 0.993 1.00 98.88 102 HIS A C 1
ATOM 763 O O . HIS A 1 102 ? -2.938 -6.746 0.884 1.00 98.88 102 HIS A O 1
ATOM 769 N N . VAL A 1 103 ? -1.205 -7.883 0.008 1.00 98.56 103 VAL A N 1
ATOM 770 C CA . VAL A 1 103 ? -1.253 -7.301 -1.335 1.00 98.56 103 VAL A CA 1
ATOM 771 C C . VAL A 1 103 ? -1.057 -8.412 -2.357 1.00 98.56 103 VAL A C 1
ATOM 773 O O . VAL A 1 103 ? -0.016 -9.059 -2.375 1.00 98.56 103 VAL A O 1
ATOM 776 N N . ASP A 1 104 ? -2.041 -8.605 -3.227 1.00 98.69 104 ASP A N 1
ATOM 777 C CA . ASP A 1 104 ? -2.046 -9.662 -4.235 1.00 98.69 104 ASP A CA 1
ATOM 778 C C . ASP A 1 104 ? -2.281 -9.053 -5.618 1.00 98.69 104 ASP A C 1
ATOM 780 O O . ASP A 1 104 ? -3.254 -8.319 -5.817 1.00 98.69 104 ASP A O 1
ATOM 784 N N . CYS A 1 105 ? -1.451 -9.400 -6.602 1.00 98.50 105 CYS A N 1
ATOM 785 C CA . CYS A 1 105 ? -1.754 -9.132 -8.004 1.00 98.50 105 CYS A CA 1
ATOM 786 C C . CYS A 1 105 ? -2.448 -10.349 -8.626 1.00 98.50 105 CYS A C 1
ATOM 788 O O . CYS A 1 105 ? -1.804 -11.323 -9.019 1.00 98.50 105 CYS A O 1
ATOM 790 N N . LEU A 1 106 ? -3.776 -10.279 -8.732 1.00 98.62 106 LEU A N 1
ATOM 791 C CA . LEU A 1 106 ? -4.643 -11.390 -9.137 1.00 98.62 106 LEU A CA 1
ATOM 792 C C . LEU A 1 106 ? -4.439 -11.804 -10.599 1.00 98.62 106 LEU A C 1
ATOM 794 O O . LEU A 1 106 ? -4.639 -12.965 -10.949 1.00 98.62 106 LEU A O 1
ATOM 798 N N . ARG A 1 107 ? -4.111 -10.843 -11.467 1.00 98.50 107 ARG A N 1
ATOM 799 C CA . ARG A 1 107 ? -3.803 -11.051 -12.889 1.00 98.50 107 ARG A CA 1
ATOM 800 C C . ARG A 1 107 ? -3.051 -9.845 -13.448 1.00 98.50 107 ARG A C 1
ATOM 802 O O . ARG A 1 107 ? -3.094 -8.769 -12.854 1.00 98.50 107 ARG A O 1
ATOM 809 N N . GLY A 1 108 ? -2.418 -10.026 -14.598 1.00 97.62 108 GLY A N 1
ATOM 810 C CA . GLY A 1 108 ? -1.769 -8.970 -15.371 1.00 97.62 108 GLY A CA 1
ATOM 811 C C . GLY A 1 108 ? -0.547 -9.498 -16.112 1.00 97.62 108 GLY A C 1
ATOM 812 O O . GLY A 1 108 ? 0.069 -10.468 -15.662 1.00 97.62 108 GLY A O 1
ATOM 813 N N . ASP A 1 109 ? -0.187 -8.844 -17.212 1.00 97.44 109 ASP A N 1
ATOM 814 C CA . ASP A 1 109 ? 0.946 -9.248 -18.050 1.00 97.44 109 ASP A CA 1
ATOM 815 C C . ASP A 1 109 ? 2.089 -8.232 -17.994 1.00 97.44 109 ASP A C 1
ATOM 817 O O . ASP A 1 109 ? 3.260 -8.614 -18.035 1.00 97.44 109 ASP A O 1
ATOM 821 N N . ASN A 1 110 ? 1.774 -6.946 -17.838 1.00 97.44 110 ASN A N 1
ATOM 822 C CA . ASN A 1 110 ? 2.754 -5.878 -17.737 1.00 97.44 110 ASN A CA 1
ATOM 823 C C . ASN A 1 110 ? 3.089 -5.565 -16.271 1.00 97.44 110 ASN A C 1
ATOM 825 O O . ASN A 1 110 ? 2.257 -5.059 -15.522 1.00 97.44 110 ASN A O 1
ATOM 829 N N . ASP A 1 111 ? 4.339 -5.783 -15.857 1.00 97.19 111 ASP A N 1
ATOM 830 C CA . ASP A 1 111 ? 4.752 -5.553 -14.464 1.00 97.19 111 ASP A CA 1
ATOM 831 C C . ASP A 1 111 ? 4.626 -4.094 -13.993 1.00 97.19 111 ASP A C 1
ATOM 833 O O . ASP A 1 111 ? 4.442 -3.860 -12.798 1.00 97.19 111 ASP A O 1
ATOM 837 N N . HIS A 1 112 ? 4.650 -3.105 -14.895 1.00 95.94 112 HIS A N 1
ATOM 838 C CA . HIS A 1 112 ? 4.302 -1.723 -14.539 1.00 95.94 112 HIS A CA 1
ATOM 839 C C . HIS A 1 112 ? 2.840 -1.643 -14.089 1.00 95.94 112 HIS A C 1
ATOM 841 O O . HIS A 1 112 ? 2.540 -1.098 -13.032 1.00 95.94 112 HIS A O 1
ATOM 847 N N . HIS A 1 113 ? 1.929 -2.248 -14.851 1.00 97.38 113 HIS A N 1
ATOM 848 C CA . HIS A 1 113 ? 0.500 -2.244 -14.546 1.00 97.38 113 HIS A CA 1
ATOM 849 C C . HIS A 1 113 ? 0.211 -3.028 -13.259 1.00 97.38 113 HIS A C 1
ATOM 851 O O . HIS A 1 113 ? -0.572 -2.598 -12.408 1.00 97.38 113 HIS A O 1
ATOM 857 N N . ARG A 1 114 ? 0.899 -4.159 -13.064 1.00 98.00 114 ARG A N 1
ATOM 858 C CA . ARG A 1 114 ? 0.792 -4.990 -11.855 1.00 98.00 114 ARG A CA 1
ATOM 859 C C . ARG A 1 114 ? 1.296 -4.270 -10.609 1.00 98.00 114 ARG A C 1
ATOM 861 O O . ARG A 1 114 ? 0.596 -4.246 -9.602 1.00 98.00 114 ARG A O 1
ATOM 868 N N . SER A 1 115 ? 2.468 -3.644 -10.686 1.00 95.94 115 SER A N 1
ATOM 869 C CA . SER A 1 115 ? 3.032 -2.894 -9.561 1.00 95.94 115 SER A CA 1
ATOM 870 C C . SER A 1 115 ? 2.202 -1.654 -9.227 1.00 95.94 115 SER A C 1
ATOM 872 O O . SER A 1 115 ? 1.823 -1.471 -8.070 1.00 95.94 115 SER A O 1
ATOM 874 N N . GLU A 1 116 ? 1.838 -0.838 -10.220 1.00 97.06 116 GLU A N 1
ATOM 875 C CA . GLU A 1 116 ? 1.043 0.366 -9.983 1.00 97.06 116 GLU A CA 1
ATOM 876 C C . GLU A 1 116 ? -0.340 0.000 -9.426 1.00 97.06 116 GLU A C 1
ATOM 878 O O . GLU A 1 116 ? -0.733 0.532 -8.390 1.00 97.06 116 GLU A O 1
ATOM 883 N N . SER A 1 117 ? -1.051 -0.969 -10.021 1.00 96.69 117 SER A N 1
ATOM 884 C CA . SER A 1 117 ? -2.362 -1.415 -9.516 1.00 96.69 117 SER A CA 1
ATOM 885 C C . SER A 1 117 ? -2.316 -1.899 -8.059 1.00 96.69 117 SER A C 1
ATOM 887 O O . SER A 1 117 ? -3.274 -1.686 -7.315 1.00 96.69 117 SER A O 1
ATOM 889 N N . ALA A 1 118 ? -1.207 -2.490 -7.609 1.00 97.06 118 ALA A N 1
ATOM 890 C CA . ALA A 1 118 ? -1.021 -2.899 -6.219 1.00 97.06 118 ALA A CA 1
ATOM 891 C C . ALA A 1 118 ? -0.937 -1.699 -5.259 1.00 97.06 118 ALA A C 1
ATOM 893 O O . ALA A 1 118 ? -1.651 -1.663 -4.252 1.00 97.06 118 ALA A O 1
ATOM 894 N N . PHE A 1 119 ? -0.154 -0.667 -5.599 1.00 97.88 119 PHE A N 1
ATOM 895 C CA . PHE A 1 119 ? -0.148 0.594 -4.842 1.00 97.88 119 PHE A CA 1
ATOM 896 C C . PHE A 1 119 ? -1.524 1.261 -4.856 1.00 97.88 119 PHE A C 1
ATOM 898 O O . PHE A 1 119 ? -1.966 1.796 -3.834 1.00 97.88 119 PHE A O 1
ATOM 905 N N . LYS A 1 120 ? -2.236 1.177 -5.988 1.00 95.44 120 LYS A N 1
ATOM 906 C CA . LYS A 1 120 ? -3.591 1.712 -6.107 1.00 95.44 120 LYS A CA 1
ATOM 907 C C . LYS A 1 120 ? -4.560 1.052 -5.134 1.00 95.44 120 LYS A C 1
ATOM 909 O O . LYS A 1 120 ? -5.295 1.726 -4.409 1.00 95.44 120 LYS A O 1
ATOM 914 N N . ALA A 1 121 ? -4.529 -0.277 -5.099 1.00 96.31 121 ALA A N 1
ATOM 915 C CA . ALA A 1 121 ? -5.349 -1.075 -4.206 1.00 96.31 121 ALA A CA 1
ATOM 916 C C . ALA A 1 121 ? -5.033 -0.765 -2.735 1.00 96.31 121 ALA A C 1
ATOM 918 O O . ALA A 1 121 ? -5.959 -0.590 -1.941 1.00 96.31 121 ALA A O 1
ATOM 919 N N . LEU A 1 122 ? -3.751 -0.612 -2.375 1.00 97.75 122 LEU A N 1
ATOM 920 C CA . LEU A 1 122 ? -3.349 -0.235 -1.018 1.00 97.75 122 LEU A CA 1
ATOM 921 C C . LEU A 1 122 ? -3.907 1.132 -0.610 1.00 97.75 122 LEU A C 1
ATOM 923 O O . LEU A 1 122 ? -4.424 1.269 0.497 1.00 97.75 122 LEU A O 1
ATOM 927 N N . ALA A 1 123 ? -3.852 2.135 -1.487 1.00 94.88 123 ALA A N 1
ATOM 928 C CA . ALA A 1 123 ? -4.378 3.464 -1.178 1.00 94.88 123 ALA A CA 1
ATOM 929 C C . ALA A 1 123 ? -5.883 3.420 -0.855 1.00 94.88 123 ALA A C 1
ATOM 931 O O . ALA A 1 123 ? -6.334 4.028 0.118 1.00 94.88 123 ALA A O 1
ATOM 932 N N . LEU A 1 124 ? -6.655 2.655 -1.637 1.00 93.88 124 LEU A N 1
ATOM 933 C CA . LEU A 1 124 ? -8.086 2.444 -1.403 1.00 93.88 124 LEU A CA 1
ATOM 934 C C . LEU A 1 124 ? -8.341 1.707 -0.080 1.00 93.88 124 LEU A C 1
ATOM 936 O O . LEU A 1 124 ? -9.201 2.127 0.696 1.00 93.88 124 LEU A O 1
ATOM 940 N N . ALA A 1 125 ? -7.560 0.662 0.208 1.00 97.38 125 ALA A N 1
ATOM 941 C CA . ALA A 1 125 ? -7.655 -0.088 1.458 1.00 97.38 125 ALA A CA 1
ATOM 942 C C . ALA A 1 125 ? -7.343 0.797 2.676 1.00 97.38 125 ALA A C 1
ATOM 944 O O . ALA A 1 125 ? -8.086 0.788 3.656 1.00 97.38 125 ALA A O 1
ATOM 945 N N . ILE A 1 126 ? -6.292 1.620 2.607 1.00 96.62 126 ILE A N 1
ATOM 946 C CA . ILE A 1 126 ? -5.945 2.584 3.660 1.00 96.62 126 ILE A CA 1
ATOM 947 C C . ILE A 1 126 ? -7.081 3.585 3.860 1.00 96.62 126 ILE A C 1
ATOM 949 O O . ILE A 1 126 ? -7.507 3.794 4.997 1.00 96.62 126 ILE A O 1
ATOM 953 N N . LYS A 1 127 ? -7.599 4.177 2.776 1.00 94.12 127 LYS A N 1
ATOM 954 C CA . LYS A 1 127 ? -8.704 5.146 2.824 1.00 94.12 127 LYS A CA 1
ATOM 955 C C . LYS A 1 127 ? -9.927 4.567 3.528 1.00 94.12 127 LYS A C 1
ATOM 957 O O . LYS A 1 127 ? -10.534 5.233 4.369 1.00 94.12 127 LYS A O 1
ATOM 962 N N . GLU A 1 128 ? -10.269 3.319 3.226 1.00 95.44 128 GLU A N 1
ATOM 963 C CA . GLU A 1 128 ? -11.343 2.632 3.930 1.00 95.44 128 GLU A CA 1
ATOM 964 C C . GLU A 1 128 ? -11.004 2.422 5.413 1.00 95.44 128 GLU A C 1
ATOM 966 O O . GLU A 1 128 ? -11.791 2.814 6.274 1.00 95.44 128 GLU A O 1
ATOM 971 N N . ALA A 1 129 ? -9.834 1.867 5.731 1.00 96.06 129 ALA A N 1
ATOM 972 C CA . ALA A 1 129 ? -9.463 1.503 7.098 1.00 96.06 129 ALA A CA 1
ATOM 973 C C . ALA A 1 129 ? -9.436 2.693 8.070 1.00 96.06 129 ALA A C 1
ATOM 975 O O . ALA A 1 129 ? -9.805 2.549 9.240 1.00 96.06 129 ALA A O 1
ATOM 976 N N . ILE A 1 130 ? -9.041 3.875 7.588 1.00 94.44 130 ILE A N 1
ATOM 977 C CA . ILE A 1 130 ? -8.996 5.112 8.383 1.00 94.44 130 ILE A CA 1
ATOM 978 C C . ILE A 1 130 ? -10.327 5.877 8.397 1.00 94.44 130 ILE A C 1
ATOM 980 O O . ILE A 1 130 ? -10.434 6.901 9.073 1.00 94.44 130 ILE A O 1
ATOM 984 N N . THR A 1 131 ? -11.342 5.416 7.657 1.00 94.56 131 THR A N 1
ATOM 985 C CA . THR A 1 131 ? -12.655 6.071 7.622 1.00 94.56 131 THR A CA 1
ATOM 986 C C . THR A 1 131 ? -13.251 6.109 9.026 1.00 94.56 131 THR A C 1
ATOM 988 O O . THR A 1 131 ? -13.297 5.092 9.724 1.00 94.56 131 THR A O 1
ATOM 991 N N . ARG A 1 132 ? -13.724 7.291 9.437 1.00 92.31 132 ARG A N 1
ATOM 992 C CA . ARG A 1 132 ? -14.333 7.493 10.752 1.00 92.31 132 ARG A CA 1
ATOM 993 C C . ARG A 1 132 ? -15.662 6.750 10.851 1.00 92.31 132 ARG A C 1
ATOM 995 O O . ARG A 1 132 ? -16.506 6.873 9.970 1.00 92.31 132 ARG A O 1
ATOM 1002 N N . THR A 1 133 ? -15.865 6.020 11.945 1.00 91.50 133 THR A N 1
ATOM 1003 C CA . THR A 1 133 ? -17.126 5.300 12.211 1.00 91.50 133 THR A CA 1
ATOM 1004 C C . THR A 1 133 ? -18.215 6.201 12.791 1.00 91.50 133 THR A C 1
ATOM 1006 O O . THR A 1 133 ? -19.362 5.782 12.893 1.00 91.50 133 THR A O 1
ATOM 1009 N N . GLY A 1 134 ? -17.861 7.419 13.210 1.00 85.69 134 GLY A N 1
ATOM 1010 C CA . GLY A 1 134 ? -18.746 8.311 13.965 1.00 85.69 134 GLY A CA 1
ATOM 1011 C C . GLY A 1 134 ? -18.814 7.994 15.464 1.00 85.69 134 GLY A C 1
ATOM 1012 O O . GLY A 1 134 ? -19.364 8.791 16.217 1.00 85.69 134 GLY A O 1
ATOM 1013 N N . SER A 1 135 ? -18.213 6.886 15.913 1.00 84.12 135 SER A N 1
ATOM 1014 C CA . SER A 1 135 ? -18.024 6.568 17.332 1.00 84.12 135 SER A CA 1
ATOM 1015 C C . SER A 1 135 ? -16.581 6.824 17.773 1.00 84.12 135 SER A C 1
ATOM 1017 O O . SER A 1 135 ? -15.698 7.036 16.944 1.00 84.12 135 SER A O 1
ATOM 1019 N N . ASN A 1 136 ? -16.328 6.818 19.085 1.00 82.50 136 ASN A N 1
ATOM 1020 C CA . ASN A 1 136 ? -14.985 6.990 19.662 1.00 82.50 136 ASN A CA 1
ATOM 1021 C C . ASN A 1 136 ? -14.404 5.671 20.205 1.00 82.50 136 ASN A C 1
ATOM 1023 O O . ASN A 1 136 ? -13.457 5.665 20.998 1.00 82.50 136 ASN A O 1
ATOM 1027 N N . ASP A 1 137 ? -14.983 4.549 19.777 1.00 84.62 137 ASP A N 1
ATOM 1028 C CA . ASP A 1 137 ? -14.665 3.227 20.300 1.00 84.62 137 ASP A CA 1
ATOM 1029 C C . ASP A 1 137 ? -13.333 2.708 19.765 1.00 84.62 137 ASP A C 1
ATOM 1031 O O . ASP A 1 137 ? -12.878 3.059 18.672 1.00 84.62 137 ASP A O 1
ATOM 1035 N N . VAL A 1 138 ? -12.707 1.824 20.539 1.00 83.56 138 VAL A N 1
ATOM 1036 C CA . VAL A 1 138 ? -11.570 1.037 20.063 1.00 83.56 138 VAL A CA 1
ATOM 1037 C C . VAL A 1 138 ? -12.135 -0.138 19.255 1.00 83.56 138 VAL A C 1
ATOM 1039 O O . VAL A 1 138 ? -12.834 -0.966 19.841 1.00 83.56 138 VAL A O 1
ATOM 1042 N N . PRO A 1 139 ? -11.817 -0.283 17.954 1.00 78.94 139 PRO A N 1
ATOM 1043 C CA . PRO A 1 139 ? -12.314 -1.383 17.124 1.00 78.94 139 PRO A CA 1
ATOM 1044 C C . PRO A 1 139 ? -11.563 -2.694 17.435 1.00 78.94 139 PRO A C 1
ATOM 1046 O O . PRO A 1 139 ? -10.877 -3.258 16.588 1.00 78.94 139 PRO A O 1
ATOM 1049 N N . SER A 1 140 ? -11.616 -3.171 18.681 1.00 74.56 140 SER A N 1
ATOM 1050 C CA . SER A 1 140 ? -10.919 -4.369 19.165 1.00 74.56 140 SER A CA 1
ATOM 1051 C C . SER A 1 140 ? -11.718 -5.047 20.271 1.00 74.56 140 SER A C 1
ATOM 1053 O O . SER A 1 140 ? -12.042 -4.422 21.279 1.00 74.56 140 SER A O 1
ATOM 1055 N N . THR A 1 141 ? -11.939 -6.356 20.144 1.00 67.31 141 THR A N 1
ATOM 1056 C CA . THR A 1 141 ? -12.573 -7.179 21.190 1.00 67.31 141 THR A CA 1
ATOM 1057 C C . THR A 1 141 ? -11.746 -7.249 22.476 1.00 67.31 141 THR A C 1
ATOM 1059 O O . THR A 1 141 ? -12.285 -7.539 23.537 1.00 67.31 141 THR A O 1
ATOM 1062 N N . LYS A 1 142 ? -10.443 -6.937 22.412 1.00 70.75 142 LYS A N 1
ATOM 1063 C CA . LYS A 1 142 ? -9.550 -6.864 23.581 1.00 70.75 142 LYS A CA 1
ATOM 1064 C C . LYS A 1 142 ? -9.592 -5.502 24.293 1.00 70.75 142 LYS A C 1
ATOM 1066 O O . LYS A 1 142 ? -8.856 -5.303 25.255 1.00 70.75 142 LYS A O 1
ATOM 1071 N N . GLY A 1 143 ? -10.362 -4.531 23.790 1.00 58.31 143 GLY A N 1
ATOM 1072 C CA . GLY A 1 143 ? -10.483 -3.180 24.361 1.00 58.31 143 GLY A CA 1
ATOM 1073 C C . GLY A 1 143 ? -9.236 -2.292 24.232 1.00 58.31 143 GLY A C 1
ATOM 1074 O O . GLY A 1 143 ? -9.258 -1.136 24.647 1.00 58.31 143 GLY A O 1
ATOM 1075 N N . LYS A 1 144 ? -8.143 -2.800 23.644 1.00 61.03 144 LYS A N 1
ATOM 1076 C CA . LYS A 1 144 ? -6.897 -2.063 23.389 1.00 61.03 144 LYS A CA 1
ATOM 1077 C C . LYS A 1 144 ? -6.446 -2.279 21.942 1.00 61.03 144 LYS A C 1
ATOM 1079 O O . LYS A 1 144 ? -6.425 -3.411 21.457 1.00 61.03 144 LYS A O 1
ATOM 1084 N N . SER A 1 145 ? -6.077 -1.186 21.279 1.00 57.31 145 SER A N 1
ATOM 1085 C CA . SER A 1 145 ? -5.271 -1.162 20.056 1.00 57.31 145 SER A CA 1
ATOM 1086 C C . SER A 1 145 ? -4.057 -0.294 20.380 1.00 57.31 145 SER A C 1
ATOM 1088 O O . SER A 1 145 ? -4.195 0.907 20.612 1.00 57.31 145 SER A O 1
ATOM 1090 N N . MET A 1 146 ? -2.897 -0.922 20.582 1.00 53.31 146 MET A N 1
ATOM 1091 C CA . MET A 1 146 ? -1.692 -0.248 21.079 1.00 53.31 146 MET A CA 1
ATOM 1092 C C . MET A 1 146 ? -0.816 0.165 19.900 1.00 53.31 146 MET A C 1
ATOM 1094 O O . MET A 1 146 ? 0.227 -0.425 19.652 1.00 53.31 146 MET A O 1
ATOM 1098 N N . LEU A 1 147 ? -1.251 1.198 19.179 1.00 53.88 147 LEU A N 1
ATOM 1099 C CA . LEU A 1 14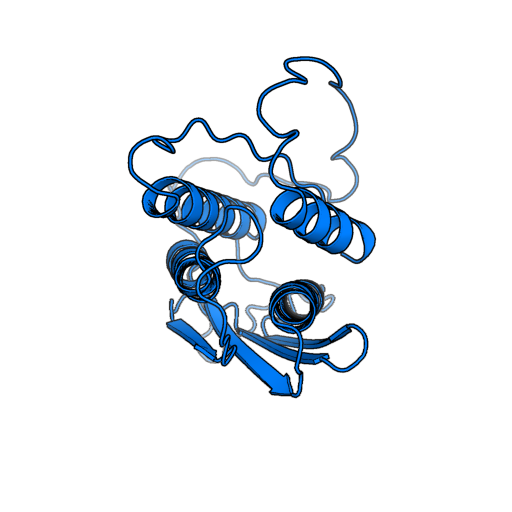7 ? -0.424 1.899 18.188 1.00 53.88 147 LEU A CA 1
ATOM 1100 C C . LEU A 1 147 ? 0.195 3.193 18.749 1.00 53.88 147 LEU A C 1
ATOM 1102 O O . LEU A 1 147 ? 0.940 3.882 18.062 1.00 53.88 147 LEU A O 1
ATOM 1106 N N . THR A 1 148 ? -0.045 3.498 20.028 1.00 47.38 148 THR A N 1
ATOM 1107 C CA . THR A 1 148 ? 0.542 4.650 20.719 1.00 47.38 148 THR A CA 1
ATOM 1108 C C . THR A 1 148 ? 1.817 4.270 21.469 1.00 47.38 148 THR A C 1
ATOM 1110 O O . THR A 1 148 ? 1.757 3.522 22.445 1.00 47.38 148 THR A O 1
ATOM 1113 N N . SER A 1 149 ? 2.946 4.884 21.119 1.00 37.88 149 SER A N 1
ATOM 1114 C CA . SER A 1 149 ? 4.002 5.160 22.096 1.00 37.88 149 SER A CA 1
ATOM 1115 C C . SER A 1 149 ? 3.512 6.303 22.991 1.00 37.88 149 SER A C 1
ATOM 1117 O O . SER A 1 149 ? 3.658 7.479 22.656 1.00 37.88 149 SER A O 1
ATOM 1119 N N . ALA A 1 150 ? 2.847 5.979 24.097 1.00 34.44 150 ALA A N 1
ATOM 1120 C CA . ALA A 1 150 ? 2.538 6.982 25.105 1.00 34.44 150 ALA A CA 1
ATOM 1121 C C . ALA A 1 150 ? 3.855 7.430 25.760 1.00 34.44 150 ALA A C 1
ATOM 1123 O O . ALA A 1 150 ? 4.419 6.701 26.570 1.00 34.44 150 ALA A O 1
ATOM 1124 N N . ILE A 1 151 ? 4.350 8.620 25.409 1.00 34.19 151 ILE A N 1
ATOM 1125 C CA . ILE A 1 151 ? 5.237 9.376 26.299 1.00 34.19 151 ILE A CA 1
ATOM 1126 C C . ILE A 1 151 ? 4.303 10.075 27.297 1.00 34.19 151 ILE A C 1
ATOM 1128 O O . ILE A 1 151 ? 3.492 10.901 26.867 1.00 34.19 151 ILE A O 1
ATOM 1132 N N . PRO A 1 152 ? 4.343 9.761 28.603 1.00 29.48 152 PRO A N 1
ATOM 1133 C CA . PRO A 1 152 ? 3.508 10.449 29.579 1.00 29.48 152 PRO A CA 1
ATOM 1134 C C . PRO A 1 152 ? 3.923 11.928 29.655 1.00 29.48 152 PRO A C 1
ATOM 1136 O O . PRO A 1 152 ? 5.097 12.219 29.865 1.00 29.48 152 PRO A O 1
ATOM 1139 N N . GLY A 1 153 ? 2.976 12.864 29.503 1.00 34.78 153 GLY A N 1
ATOM 1140 C CA . GLY A 1 153 ? 3.177 14.260 29.928 1.00 34.78 153 GLY A CA 1
ATOM 1141 C C . GLY A 1 153 ? 3.222 15.369 28.867 1.00 34.78 153 GLY A C 1
ATOM 1142 O O . GLY A 1 153 ? 3.680 16.461 29.191 1.00 34.78 153 GLY A O 1
ATOM 1143 N N . LYS A 1 154 ? 2.733 15.177 27.633 1.00 33.81 154 LYS A N 1
ATOM 1144 C CA . LYS A 1 154 ? 2.489 16.305 26.706 1.00 33.81 154 LYS A CA 1
ATOM 1145 C C . LYS A 1 154 ? 1.042 16.303 26.216 1.00 33.81 154 LYS A C 1
ATOM 1147 O O . LYS A 1 154 ? 0.523 15.260 25.837 1.00 33.81 154 LYS A O 1
ATOM 1152 N N . GLY A 1 155 ? 0.401 17.469 26.321 1.00 29.91 155 GLY A N 1
ATOM 1153 C CA . GLY A 1 155 ? -1.038 17.671 26.158 1.00 29.91 155 GLY A CA 1
ATOM 1154 C C . GLY A 1 155 ? -1.615 17.177 24.832 1.00 29.91 155 GLY A C 1
ATOM 1155 O O . GLY A 1 155 ? -0.914 17.036 23.832 1.00 29.91 155 GLY A O 1
ATOM 1156 N N . GLU A 1 156 ? -2.923 16.921 24.859 1.00 31.12 156 GLU A N 1
ATOM 1157 C CA . GLU A 1 156 ? -3.726 16.513 23.709 1.00 31.12 156 GLU A CA 1
ATOM 1158 C C . GLU A 1 156 ? -3.507 17.459 22.523 1.00 31.12 156 GLU A C 1
ATOM 1160 O O . GLU A 1 156 ? -3.922 18.620 22.531 1.00 31.12 156 GLU A O 1
ATOM 1165 N N . CYS A 1 157 ? -2.869 16.950 21.471 1.00 30.97 157 CYS A N 1
ATOM 1166 C CA . CYS A 1 157 ? -2.840 17.634 20.191 1.00 30.97 157 CYS A CA 1
ATOM 1167 C C . CYS A 1 157 ? -4.222 17.467 19.547 1.00 30.97 157 CYS A C 1
ATOM 1169 O O . CYS A 1 157 ? -4.514 16.448 18.922 1.00 30.97 157 CYS A O 1
ATOM 1171 N N . ARG A 1 158 ? -5.103 18.454 19.740 1.00 30.44 158 ARG A N 1
ATOM 1172 C CA . ARG A 1 158 ? -6.312 18.610 18.927 1.00 30.44 158 ARG A CA 1
ATOM 1173 C C . ARG A 1 158 ? -5.886 19.031 17.523 1.0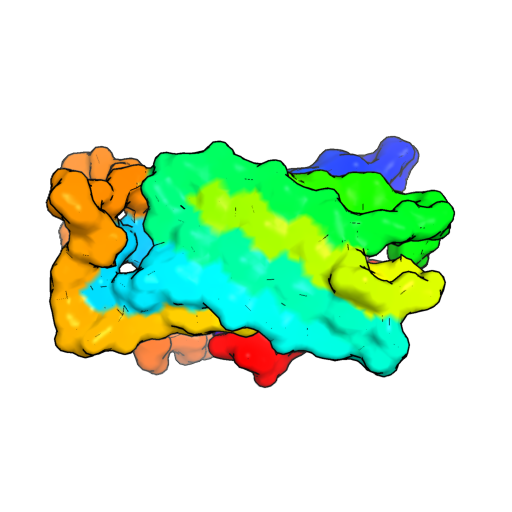0 30.44 158 ARG A C 1
ATOM 1175 O O . ARG A 1 158 ? -5.766 20.221 17.246 1.00 30.44 158 ARG A O 1
ATOM 1182 N N . THR A 1 159 ? -5.633 18.072 16.641 1.00 33.88 159 THR A N 1
ATOM 1183 C CA . THR A 1 159 ? -5.523 18.357 15.210 1.00 33.88 159 THR A CA 1
ATOM 1184 C C . THR A 1 159 ? -6.910 18.278 14.585 1.00 33.88 159 THR A C 1
ATOM 1186 O O . THR A 1 159 ? -7.481 17.212 14.375 1.00 33.88 159 THR A O 1
ATOM 1189 N N . ASP A 1 160 ? -7.466 19.459 14.333 1.00 25.70 160 ASP A N 1
ATOM 1190 C CA . ASP A 1 160 ? -8.579 19.672 13.415 1.00 25.70 160 ASP A CA 1
ATOM 1191 C C . ASP A 1 160 ? -8.155 19.199 12.004 1.00 25.70 160 ASP A C 1
ATOM 1193 O O . ASP A 1 160 ? -7.165 19.717 11.470 1.00 25.70 160 ASP A O 1
ATOM 1197 N N . PRO A 1 161 ? -8.853 18.226 11.384 1.00 35.16 161 PRO A N 1
ATOM 1198 C CA . PRO A 1 161 ? -8.530 17.729 10.044 1.00 35.16 161 PRO A CA 1
ATOM 1199 C C . PRO A 1 161 ? -8.555 18.810 8.948 1.00 35.16 161 PRO A C 1
ATOM 1201 O O . PRO A 1 161 ? -8.015 18.585 7.868 1.00 35.16 161 PRO A O 1
ATOM 1204 N N . ALA A 1 162 ? -9.164 19.974 9.202 1.00 26.94 162 ALA A N 1
ATOM 1205 C CA . ALA A 1 162 ? -9.400 21.015 8.204 1.00 26.94 162 ALA A CA 1
ATOM 1206 C C . ALA A 1 162 ? -8.294 22.087 8.089 1.00 26.94 162 ALA A C 1
ATOM 1208 O O . ALA A 1 162 ? -8.406 22.977 7.247 1.00 26.94 162 ALA A O 1
ATOM 1209 N N . ARG A 1 163 ? -7.218 22.039 8.892 1.00 26.34 163 ARG A N 1
ATOM 1210 C CA . ARG A 1 163 ? -6.210 23.126 8.958 1.00 26.34 163 ARG A CA 1
ATOM 1211 C C . ARG A 1 163 ? -4.806 22.801 8.440 1.00 26.34 163 ARG A C 1
ATOM 1213 O O . ARG A 1 163 ? -3.861 23.524 8.741 1.00 26.34 163 ARG A O 1
ATOM 1220 N N . PHE A 1 164 ? -4.661 21.775 7.606 1.00 28.83 164 PHE A N 1
ATOM 1221 C CA . PHE A 1 164 ? -3.388 21.434 6.953 1.00 28.83 164 PHE A CA 1
ATOM 1222 C C . PHE A 1 164 ? -3.253 22.099 5.567 1.00 28.83 164 PHE A C 1
ATOM 1224 O O . PHE A 1 164 ? -3.072 21.430 4.558 1.00 28.83 164 PHE A O 1
ATOM 1231 N N . TYR A 1 165 ? -3.378 23.429 5.501 1.00 29.34 165 TYR A N 1
ATOM 1232 C CA . TYR A 1 165 ? -3.126 24.206 4.281 1.00 29.34 165 TYR A CA 1
ATOM 1233 C C . TYR A 1 165 ? -2.453 25.538 4.615 1.00 29.34 165 TYR A C 1
ATOM 1235 O O . TYR A 1 165 ? -3.107 26.428 5.154 1.00 29.34 165 TYR A O 1
ATOM 1243 N N . TRP A 1 166 ? -1.156 25.642 4.294 1.00 22.23 166 TRP A N 1
ATOM 1244 C CA . TRP A 1 166 ? -0.517 26.678 3.457 1.00 22.23 166 TRP A CA 1
ATOM 1245 C C . TRP A 1 166 ? 0.997 26.813 3.737 1.00 22.23 166 TRP A C 1
ATOM 1247 O O . TRP A 1 166 ? 1.401 26.870 4.893 1.00 22.23 166 TRP A O 1
ATOM 1257 N N . HIS A 1 167 ? 1.764 26.988 2.643 1.00 24.48 167 HIS A N 1
ATOM 1258 C CA . HIS A 1 167 ? 3.195 27.357 2.511 1.00 24.48 167 HIS A CA 1
ATOM 1259 C C . HIS A 1 167 ? 4.211 26.218 2.797 1.00 24.48 167 HIS A C 1
ATOM 1261 O O . HIS A 1 167 ? 4.183 25.617 3.859 1.00 24.48 167 HIS A O 1
ATOM 1267 N N . ILE A 1 168 ? 5.145 25.833 1.909 1.00 27.45 168 ILE A N 1
ATOM 1268 C CA . ILE A 1 168 ? 5.907 26.593 0.899 1.00 27.45 168 ILE A CA 1
ATOM 1269 C C . ILE A 1 168 ? 6.237 25.705 -0.322 1.00 27.45 168 ILE A C 1
ATOM 1271 O O . ILE A 1 168 ? 6.809 24.626 -0.186 1.00 27.45 168 ILE A O 1
ATOM 1275 N N . PHE A 1 169 ? 5.925 26.209 -1.519 1.00 29.28 169 PHE A N 1
ATOM 1276 C CA . PHE A 1 169 ? 6.559 25.815 -2.779 1.00 29.28 169 PHE A CA 1
ATOM 1277 C C . PHE A 1 169 ? 7.944 26.469 -2.855 1.00 29.28 169 PHE A C 1
ATOM 1279 O O . PHE A 1 169 ? 8.054 27.678 -2.665 1.00 29.28 169 PHE A O 1
ATOM 1286 N N . GLY A 1 170 ? 8.965 25.687 -3.208 1.00 25.39 170 GLY A N 1
ATOM 1287 C CA . GLY A 1 170 ? 10.260 26.202 -3.649 1.00 25.39 170 GLY A CA 1
ATOM 1288 C C . GLY A 1 170 ? 11.405 25.940 -2.684 1.00 25.39 170 GLY A C 1
ATOM 1289 O O . GLY A 1 170 ? 11.752 26.834 -1.935 1.00 25.39 170 GLY A O 1
ATOM 1290 N N . VAL A 1 171 ? 12.015 24.753 -2.775 1.00 25.28 171 VAL A N 1
ATOM 1291 C CA . VAL A 1 171 ? 13.474 24.532 -2.792 1.00 25.28 171 VAL A CA 1
ATOM 1292 C C . VAL A 1 171 ? 13.713 23.131 -3.403 1.00 25.28 171 VAL A C 1
ATOM 1294 O O . VAL A 1 171 ? 13.149 22.146 -2.944 1.00 25.28 171 VAL A O 1
ATOM 1297 N N . LEU A 1 172 ? 14.555 23.083 -4.446 1.00 26.98 172 LEU A N 1
ATOM 1298 C CA . LEU A 1 172 ? 15.219 21.916 -5.067 1.00 26.98 172 LEU A CA 1
ATOM 1299 C C . LEU A 1 172 ? 14.413 20.997 -6.012 1.00 26.98 172 LEU A C 1
ATOM 1301 O O . LEU A 1 172 ? 14.058 19.859 -5.729 1.00 26.98 172 LEU A O 1
ATOM 1305 N N . ALA A 1 173 ? 14.280 21.504 -7.240 1.00 28.70 173 ALA A N 1
ATOM 1306 C CA . ALA A 1 173 ? 13.775 20.849 -8.442 1.00 28.70 173 ALA A CA 1
ATOM 1307 C C . ALA A 1 173 ? 14.745 19.979 -9.317 1.00 28.70 173 ALA A C 1
ATOM 1309 O O . ALA A 1 173 ? 14.375 19.774 -10.481 1.00 28.70 173 ALA A O 1
ATOM 1310 N N . PRO A 1 174 ? 15.918 19.436 -8.886 1.00 24.94 174 PRO A N 1
ATOM 1311 C CA . PRO A 1 174 ? 16.679 18.514 -9.758 1.00 24.94 174 PRO A CA 1
ATOM 1312 C C . PRO A 1 174 ? 16.765 17.030 -9.338 1.00 24.94 174 PRO A C 1
ATOM 1314 O O . PRO A 1 174 ? 16.988 16.205 -10.219 1.00 24.94 174 PRO A O 1
ATOM 1317 N N . ALA A 1 175 ? 16.586 16.646 -8.066 1.00 29.92 175 ALA A N 1
ATOM 1318 C CA . ALA A 1 175 ? 16.945 15.284 -7.620 1.00 29.92 175 ALA A CA 1
ATOM 1319 C C . ALA A 1 175 ? 15.895 14.193 -7.931 1.00 29.92 175 ALA A C 1
ATOM 1321 O O . ALA A 1 175 ? 16.254 13.051 -8.189 1.00 29.92 175 ALA A O 1
ATOM 1322 N N . MET A 1 176 ? 14.603 14.537 -7.993 1.00 32.56 176 MET A N 1
ATOM 1323 C CA . MET A 1 176 ? 13.521 13.542 -8.146 1.00 32.56 176 MET A CA 1
ATOM 1324 C C . MET A 1 176 ? 12.975 13.392 -9.576 1.00 32.56 176 MET A C 1
ATOM 1326 O O . MET A 1 176 ? 12.054 12.617 -9.814 1.00 32.56 176 MET A O 1
ATOM 1330 N N . ARG A 1 177 ? 13.548 14.084 -10.573 1.00 31.94 177 ARG A N 1
ATOM 1331 C CA . ARG A 1 177 ? 13.041 14.048 -11.963 1.00 31.94 177 ARG A CA 1
ATOM 1332 C C . ARG A 1 177 ? 13.243 12.716 -12.701 1.00 31.94 177 ARG A C 1
ATOM 1334 O O . ARG A 1 177 ? 12.739 12.596 -13.814 1.00 31.94 177 ARG A O 1
ATOM 1341 N N . ARG A 1 178 ? 13.965 11.738 -12.142 1.00 37.06 178 ARG A N 1
ATOM 1342 C CA . ARG A 1 178 ? 14.284 10.481 -12.850 1.00 37.06 178 ARG A CA 1
ATOM 1343 C C . ARG A 1 178 ? 13.364 9.300 -12.524 1.00 37.06 178 ARG A C 1
ATOM 1345 O O . ARG A 1 178 ? 13.253 8.398 -13.344 1.00 37.06 178 ARG A O 1
ATOM 1352 N N . TYR A 1 179 ? 12.614 9.334 -11.422 1.00 43.16 179 TYR A N 1
ATOM 1353 C CA . TYR A 1 179 ? 11.809 8.187 -10.983 1.00 43.16 179 TYR A CA 1
ATOM 1354 C C . TYR A 1 179 ? 10.329 8.351 -11.343 1.00 43.16 179 TYR A C 1
ATOM 1356 O O . TYR A 1 179 ? 9.482 8.661 -10.504 1.00 43.16 179 TYR A O 1
ATOM 1364 N N . ALA A 1 180 ? 10.006 8.125 -12.619 1.00 33.16 180 ALA A N 1
ATOM 1365 C CA . ALA A 1 180 ? 8.641 8.232 -13.139 1.00 33.16 180 ALA A CA 1
ATOM 1366 C C . ALA A 1 180 ? 7.630 7.330 -12.397 1.00 33.16 180 ALA A C 1
ATOM 1368 O O . ALA A 1 180 ? 6.491 7.747 -12.213 1.00 33.16 180 ALA A O 1
ATOM 1369 N N . LEU A 1 181 ? 8.036 6.151 -11.897 1.00 39.62 181 LEU A N 1
ATOM 1370 C CA . LEU A 1 181 ? 7.160 5.273 -11.101 1.00 39.62 181 LEU A CA 1
ATOM 1371 C C . LEU A 1 181 ? 6.845 5.833 -9.713 1.00 39.62 181 LEU A C 1
ATOM 1373 O O . LEU A 1 181 ? 5.700 5.776 -9.282 1.00 39.62 181 LEU A O 1
ATOM 1377 N N . GLN A 1 182 ? 7.836 6.372 -9.002 1.00 38.06 182 GLN A N 1
ATOM 1378 C CA . GLN A 1 182 ? 7.631 6.880 -7.643 1.00 38.06 182 GLN A CA 1
ATOM 1379 C C . GLN A 1 182 ? 6.795 8.163 -7.674 1.00 38.06 182 GLN A C 1
ATOM 1381 O O . GLN A 1 182 ? 5.902 8.341 -6.847 1.00 38.06 182 GLN A O 1
ATOM 1386 N N . GLN A 1 183 ? 6.997 8.999 -8.698 1.00 34.50 183 GLN A N 1
ATOM 1387 C CA . GLN A 1 183 ? 6.167 10.170 -8.958 1.00 34.50 183 GLN A CA 1
ATOM 1388 C C . GLN A 1 183 ? 4.747 9.784 -9.408 1.00 34.50 183 GLN A C 1
ATOM 1390 O O . GLN A 1 183 ? 3.795 10.402 -8.945 1.00 34.50 183 GLN A O 1
ATOM 1395 N N . ALA A 1 184 ? 4.572 8.768 -10.264 1.00 32.12 184 ALA A N 1
ATOM 1396 C CA . ALA A 1 184 ? 3.253 8.306 -10.711 1.00 32.12 184 ALA A CA 1
ATOM 1397 C C . ALA A 1 184 ? 2.462 7.611 -9.590 1.00 32.12 184 ALA A C 1
ATOM 1399 O O . ALA A 1 184 ? 1.305 7.962 -9.367 1.00 32.12 184 ALA A O 1
ATOM 1400 N N . CYS A 1 185 ? 3.092 6.715 -8.821 1.00 38.09 185 CYS A N 1
ATOM 1401 C CA . CYS A 1 185 ? 2.489 6.092 -7.640 1.00 38.09 185 CYS A CA 1
ATOM 1402 C C . CYS A 1 185 ? 2.148 7.133 -6.571 1.00 38.09 185 CYS A C 1
ATOM 1404 O O . CYS A 1 185 ? 1.036 7.103 -6.052 1.00 38.09 185 CYS A O 1
ATOM 1406 N N . CYS A 1 186 ? 3.037 8.093 -6.279 1.00 37.38 186 CYS A N 1
ATOM 1407 C CA . CYS A 1 186 ? 2.725 9.182 -5.349 1.00 37.38 186 CYS A CA 1
ATOM 1408 C C . CYS A 1 186 ? 1.593 10.068 -5.880 1.00 37.38 186 CYS A C 1
ATOM 1410 O O . CYS A 1 186 ? 0.634 10.318 -5.160 1.00 37.38 186 CYS A O 1
ATOM 1412 N N . ASN A 1 187 ? 1.642 10.507 -7.140 1.00 34.09 187 ASN A N 1
ATOM 1413 C CA . ASN A 1 187 ? 0.606 11.366 -7.718 1.00 34.09 187 ASN A CA 1
ATOM 1414 C C . ASN A 1 187 ? -0.755 10.661 -7.787 1.00 34.09 187 ASN A C 1
ATOM 1416 O O . ASN A 1 187 ? -1.779 11.293 -7.531 1.00 34.09 187 ASN A O 1
ATOM 1420 N N . TRP A 1 188 ? -0.794 9.359 -8.079 1.00 38.12 188 TRP A N 1
ATOM 1421 C CA . TRP A 1 188 ? -2.039 8.598 -8.062 1.00 38.12 188 TRP A CA 1
ATOM 1422 C C . TRP A 1 188 ? -2.548 8.359 -6.634 1.00 38.12 188 TRP A C 1
ATOM 1424 O O . TRP A 1 188 ? -3.738 8.571 -6.384 1.00 38.12 188 TRP A O 1
ATOM 1434 N N . PHE A 1 189 ? -1.662 7.986 -5.696 1.00 36.09 189 PHE A N 1
ATOM 1435 C CA . PHE A 1 189 ? -1.971 7.845 -4.264 1.00 36.09 189 PHE A CA 1
ATOM 1436 C C . PHE A 1 189 ? -2.586 9.138 -3.709 1.00 36.09 189 PHE A C 1
ATOM 1438 O O . PHE A 1 189 ? -3.554 9.094 -2.952 1.00 36.09 189 PHE A O 1
ATOM 1445 N N . LEU A 1 190 ? -2.087 10.294 -4.156 1.00 38.94 190 LEU A N 1
ATOM 1446 C CA . LEU A 1 190 ? -2.585 11.623 -3.800 1.00 38.94 190 LEU A CA 1
ATOM 1447 C C . LEU A 1 190 ? -3.896 12.008 -4.496 1.00 38.94 190 LEU A C 1
ATOM 1449 O O . LEU A 1 190 ? -4.722 12.676 -3.884 1.00 38.94 190 LEU A O 1
ATOM 1453 N N . ALA A 1 191 ? -4.114 11.603 -5.748 1.00 32.38 191 ALA A N 1
ATOM 1454 C CA . ALA A 1 191 ? -5.314 11.981 -6.498 1.00 32.38 191 ALA A CA 1
ATOM 1455 C C . ALA A 1 191 ? -6.594 11.249 -6.041 1.00 32.38 191 ALA A C 1
ATOM 1457 O O . ALA A 1 191 ? -7.693 11.726 -6.317 1.00 32.38 191 ALA A O 1
ATOM 1458 N N . HIS A 1 192 ? -6.477 10.107 -5.350 1.00 33.09 192 HIS A N 1
ATOM 1459 C CA . HIS A 1 192 ? -7.625 9.240 -5.034 1.00 33.09 192 HIS A CA 1
ATOM 1460 C C . HIS A 1 192 ? -7.822 8.936 -3.533 1.00 33.09 192 HIS A C 1
ATOM 1462 O O . HIS A 1 192 ? -8.791 8.255 -3.165 1.00 33.09 192 HIS A O 1
ATOM 1468 N N . THR A 1 193 ? -6.987 9.494 -2.646 1.00 36.75 193 THR A N 1
ATOM 1469 C CA . THR A 1 193 ? -7.145 9.451 -1.173 1.00 36.75 193 THR A CA 1
ATOM 1470 C C . THR A 1 193 ? -7.309 10.833 -0.571 1.00 36.75 193 THR A C 1
ATOM 1472 O O . THR A 1 193 ? -7.967 10.932 0.485 1.00 36.75 193 THR A O 1
#

InterPro domains:
  IPR000807 Imidazoleglycerol-phosphate dehydratase [PF00475] (1-126)
  IPR000807 Imidazoleglycerol-phosphate dehydratase [PTHR23133] (1-143)
  IPR000807 Imidazoleglycerol-phosphate dehydratase [cd07914] (1-143)
  IPR020565 Imidazoleglycerol-phosphate dehydratase, conserved site [PS00954] (13-26)
  IPR020565 Imidazoleglycerol-phosphate dehydratase, conserved site [PS00955] (108-120)
  IPR020568 Ribosomal protein uS5 domain 2-type superfamily [SSF54211] (2-36)
  IPR020568 Ribosomal protein uS5 domain 2-type superfamily [SSF54211] (40-131)
  IPR038494 Imidazole glycerol phosphate dehydratase domain superfamily [G3DSA:3.30.230.40] (1-41)
  IPR038494 Imidazole glycerol phosphate dehydratase domain superfamily [G3DSA:3.30.230.40] (42-146)

Secondary structure (DSSP, 8-state):
----------TTT-SHHHHHHHHHHHHHHHHHHH-S--SB--EEEEEEEETTEEEEEEEE--S--EEEEE----SSEETTEETTHHHHHHHHHHHHHT-EEEEEEEE-S-HHHHHHHHHHHHHHHHHHHT-B-SS---S-TTS--------TT-------TT--------S--SSSTT-HHHHHHHHHHHHH-

Radius of gyration: 17.37 Å; chains: 1; bounding box: 44×40×48 Å

pLDDT: mean 77.69, std 26.67, range [22.23, 98.88]